Protein AF-A0A5S9ITW8-F1 (afdb_monomer)

Secondary structure (DSSP, 8-state):
-PPPP------------------------GGGG--TT-SEEEEE---HHHHHHHHHSBTTBTTEEEEE---TTEEE--SS--EETTEE-EEEESSSSBEEEETTTB--EE-EEHHHHHHHT-EEEEEEBS---GGGHHHHHHHHHHTTSEES-SSSEEEEEEEEEEE-SSEEEEEEEEEEE-TTSTT-EEEEEEEEEEETTT-EEEEEE-

Organism: Uabimicrobium amorphum (NCBI:txid2596890)

Radius of gyration: 25.08 Å; Cα contacts (8 Å, |Δi|>4): 403; chains: 1; bounding box: 47×50×102 Å

Solvent-accessible surface area (backbone atoms only — not comparable to full-atom values): 11974 Å² total; per-residue (Å²): 137,86,84,83,86,83,85,85,82,84,83,83,81,79,80,80,76,77,78,79,83,71,81,72,79,80,82,59,66,74,73,33,72,64,69,84,70,41,80,42,79,45,81,45,58,69,46,72,62,60,51,50,46,48,72,69,19,50,52,53,60,88,43,37,30,44,42,40,84,83,57,91,62,48,43,76,52,82,69,84,66,39,36,59,94,86,38,76,41,39,30,34,43,75,88,47,52,37,38,33,32,34,42,86,45,28,49,51,32,38,48,41,55,44,69,60,32,28,76,68,61,36,74,47,74,33,33,34,39,67,69,69,51,74,88,49,45,67,48,50,53,50,29,36,46,72,69,45,36,46,22,77,56,89,88,34,40,29,39,39,25,36,58,47,78,47,80,58,94,56,32,41,35,41,33,34,32,28,44,34,44,41,81,92,45,95,79,47,70,48,54,44,36,36,35,44,34,37,30,53,86,73,18,40,30,36,41,37,21,94

Mean predicted aligned error: 10.56 Å

Structure (mmCIF, N/CA/C/O backbone):
data_AF-A0A5S9ITW8-F1
#
_entry.id   AF-A0A5S9ITW8-F1
#
loop_
_atom_site.group_PDB
_atom_site.id
_atom_site.type_symbol
_atom_site.label_atom_id
_atom_site.label_alt_id
_atom_site.label_comp_id
_atom_site.label_asym_id
_atom_site.label_entity_id
_atom_site.label_seq_id
_atom_site.pdbx_PDB_ins_code
_atom_site.Cartn_x
_atom_site.Cartn_y
_atom_site.Cartn_z
_atom_site.occupancy
_atom_site.B_iso_or_equiv
_atom_site.auth_seq_id
_atom_site.auth_comp_id
_atom_site.auth_asym_id
_atom_site.auth_atom_id
_atom_site.pdbx_PDB_model_num
ATOM 1 N N . MET A 1 1 ? -7.749 33.130 -86.988 1.00 44.00 1 MET A N 1
ATOM 2 C CA . MET A 1 1 ? -6.773 32.094 -86.579 1.00 44.00 1 MET A CA 1
ATOM 3 C C . MET A 1 1 ? -6.933 31.862 -85.082 1.00 44.00 1 MET A C 1
ATOM 5 O O . MET A 1 1 ? -6.799 32.814 -84.331 1.00 44.00 1 MET A O 1
ATOM 9 N N . LYS A 1 2 ? -7.340 30.659 -84.652 1.00 36.38 2 LYS A N 1
ATOM 10 C CA . LYS A 1 2 ? -7.557 30.320 -83.233 1.00 36.38 2 LYS A CA 1
ATOM 11 C C . LYS A 1 2 ? -6.324 29.580 -82.708 1.00 36.38 2 LYS A C 1
ATOM 13 O O . LYS A 1 2 ? -6.028 28.497 -83.202 1.00 36.38 2 LYS A O 1
ATOM 18 N N . ALA A 1 3 ? -5.623 30.153 -81.733 1.00 41.38 3 ALA A N 1
ATOM 19 C CA . ALA A 1 3 ? -4.547 29.475 -81.016 1.00 41.38 3 ALA A CA 1
ATOM 20 C C . ALA A 1 3 ? -5.148 28.604 -79.900 1.00 41.38 3 ALA A C 1
ATOM 22 O O . ALA A 1 3 ? -5.909 29.095 -79.067 1.00 41.38 3 ALA A O 1
ATOM 23 N N . LYS A 1 4 ? -4.839 27.303 -79.907 1.00 41.94 4 LYS A N 1
ATOM 24 C CA . LYS A 1 4 ? -5.150 26.373 -78.813 1.00 41.94 4 LYS A CA 1
ATOM 25 C C . LYS A 1 4 ? -4.011 26.430 -77.797 1.00 41.94 4 LYS A C 1
ATOM 27 O O . LYS A 1 4 ? -2.886 26.071 -78.127 1.00 41.94 4 LYS A O 1
ATOM 32 N N . VAL A 1 5 ? -4.315 26.849 -76.574 1.00 47.38 5 VAL A N 1
ATOM 33 C CA . VAL A 1 5 ? -3.431 26.683 -75.415 1.00 47.38 5 VAL A CA 1
ATOM 34 C C . VAL A 1 5 ? -3.688 25.288 -74.846 1.00 47.38 5 VAL A C 1
ATOM 36 O O . VAL A 1 5 ? -4.824 24.958 -74.514 1.00 47.38 5 VAL A O 1
ATOM 39 N N . ILE A 1 6 ? -2.650 24.454 -74.787 1.00 46.56 6 ILE A N 1
ATOM 40 C CA . ILE A 1 6 ? -2.688 23.132 -74.153 1.00 46.56 6 ILE A CA 1
ATOM 41 C C . ILE A 1 6 ? -1.967 23.267 -72.813 1.00 46.56 6 ILE A C 1
ATOM 43 O O . ILE A 1 6 ? -0.757 23.473 -72.775 1.00 46.56 6 ILE A O 1
ATOM 47 N N . THR A 1 7 ? -2.715 23.174 -71.716 1.00 50.78 7 THR A N 1
ATOM 48 C CA . THR A 1 7 ? -2.164 23.124 -70.359 1.00 50.78 7 THR A CA 1
ATOM 49 C C . THR A 1 7 ? -1.852 21.672 -70.010 1.00 50.78 7 THR A C 1
ATOM 51 O O . THR A 1 7 ? -2.749 20.834 -69.952 1.00 50.78 7 THR A O 1
ATOM 54 N N . LEU A 1 8 ? -0.572 21.373 -69.794 1.00 41.53 8 LEU A N 1
ATOM 55 C CA . LEU A 1 8 ? -0.092 20.071 -69.342 1.00 41.53 8 LEU A CA 1
ATOM 56 C C . LEU A 1 8 ? -0.221 20.000 -67.810 1.00 41.53 8 LEU A C 1
ATOM 58 O O . LEU A 1 8 ? 0.449 20.747 -67.101 1.00 41.53 8 LEU A O 1
ATOM 62 N N . VAL A 1 9 ? -1.086 19.124 -67.295 1.00 44.00 9 VAL A N 1
ATOM 63 C CA . VAL A 1 9 ? -1.212 18.855 -65.853 1.00 44.00 9 VAL A CA 1
ATOM 64 C C . VAL A 1 9 ? -0.391 17.610 -65.528 1.00 44.00 9 VAL A C 1
ATOM 66 O O . VAL A 1 9 ? -0.721 16.513 -65.971 1.00 44.00 9 VAL A O 1
ATOM 69 N N . ILE A 1 10 ? 0.691 17.781 -64.768 1.00 46.41 10 ILE A N 1
ATOM 70 C CA . ILE A 1 10 ? 1.520 16.678 -64.271 1.00 46.41 10 ILE A CA 1
ATOM 71 C C . ILE A 1 10 ? 0.945 16.230 -62.925 1.00 46.41 10 ILE A C 1
ATOM 73 O O . ILE A 1 10 ? 1.005 16.961 -61.938 1.00 46.41 10 ILE A O 1
ATOM 77 N N . VAL A 1 11 ? 0.381 15.022 -62.888 1.00 43.56 11 VAL A N 1
ATOM 78 C CA . VAL A 1 11 ? -0.066 14.359 -61.657 1.00 43.56 11 VAL A CA 1
ATOM 79 C C . VAL A 1 11 ? 1.114 13.573 -61.086 1.00 43.56 11 VAL A C 1
ATOM 81 O O . VAL A 1 11 ? 1.516 12.552 -61.638 1.00 43.56 11 VAL A O 1
ATOM 84 N N . LEU A 1 12 ? 1.690 14.067 -59.989 1.00 40.50 12 LEU A N 1
ATOM 85 C CA . LEU A 1 12 ? 2.702 13.358 -59.204 1.00 40.50 12 LEU A CA 1
ATOM 86 C C . LEU A 1 12 ? 2.008 12.448 -58.187 1.00 40.50 12 LEU A C 1
ATOM 88 O O . LEU A 1 12 ? 1.549 12.891 -57.135 1.00 40.50 12 LEU A O 1
ATOM 92 N N . THR A 1 13 ? 1.933 11.160 -58.507 1.00 47.91 13 THR A N 1
ATOM 93 C CA . THR A 1 13 ? 1.443 10.119 -57.600 1.00 47.91 13 THR A CA 1
ATOM 94 C C . THR A 1 13 ? 2.542 9.779 -56.591 1.00 47.91 13 THR A C 1
ATOM 96 O O . THR A 1 13 ? 3.474 9.037 -56.897 1.00 47.91 13 THR A O 1
ATOM 99 N N . ILE A 1 14 ? 2.462 10.336 -55.381 1.00 50.34 14 ILE A N 1
ATOM 100 C CA . ILE A 1 14 ? 3.359 9.969 -54.277 1.00 50.34 14 ILE A CA 1
ATOM 101 C C . ILE A 1 14 ? 2.900 8.612 -53.738 1.00 50.34 14 ILE A C 1
ATOM 103 O O . ILE A 1 14 ? 1.870 8.496 -53.074 1.00 50.34 14 ILE A O 1
ATOM 107 N N . CYS A 1 15 ? 3.666 7.572 -54.057 1.00 40.97 15 CYS A N 1
ATOM 108 C CA . CYS A 1 15 ? 3.487 6.233 -53.518 1.00 40.97 15 CYS A CA 1
ATOM 109 C C . CYS A 1 15 ? 3.849 6.256 -52.022 1.00 40.97 15 CYS A C 1
ATOM 111 O O . CYS A 1 15 ? 5.020 6.315 -51.649 1.00 40.97 15 CYS A O 1
ATOM 113 N N . GLY A 1 16 ? 2.834 6.285 -51.156 1.00 41.72 16 GLY A N 1
ATOM 114 C CA . GLY A 1 16 ? 3.000 6.245 -49.706 1.00 41.72 16 GLY A CA 1
ATOM 115 C C . GLY A 1 16 ? 3.423 4.856 -49.236 1.00 41.72 16 GLY A C 1
ATOM 116 O O . GLY A 1 16 ? 2.578 4.025 -48.906 1.00 41.72 16 GLY A O 1
ATOM 117 N N . CYS A 1 17 ? 4.729 4.601 -49.169 1.00 39.94 17 CYS A N 1
ATOM 118 C CA . CYS A 1 17 ? 5.261 3.476 -48.408 1.00 39.94 17 CYS A CA 1
ATOM 119 C C . CYS A 1 17 ? 4.908 3.673 -46.927 1.00 39.94 17 CYS A C 1
ATOM 121 O O . CYS A 1 17 ? 5.434 4.565 -46.261 1.00 39.94 17 CYS A O 1
ATOM 123 N N . ARG A 1 18 ? 4.005 2.833 -46.404 1.00 45.47 18 ARG A N 1
ATOM 124 C CA . ARG A 1 18 ? 3.792 2.670 -44.962 1.00 45.47 18 ARG A CA 1
ATOM 125 C C . ARG A 1 18 ? 5.130 2.305 -44.324 1.00 45.47 18 ARG A 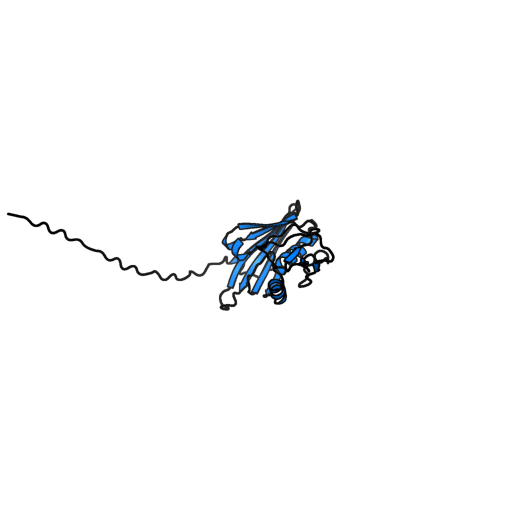C 1
ATOM 127 O O . ARG A 1 18 ? 5.623 1.198 -44.523 1.00 45.47 18 ARG A O 1
ATOM 134 N N . ALA A 1 19 ? 5.694 3.222 -43.546 1.00 43.88 19 ALA A N 1
ATOM 135 C CA . ALA A 1 19 ? 6.777 2.904 -42.634 1.00 43.88 19 ALA A CA 1
ATOM 136 C C . ALA A 1 19 ? 6.281 1.815 -41.670 1.00 43.88 19 ALA A C 1
ATOM 138 O O . ALA A 1 19 ? 5.354 2.037 -40.887 1.00 43.88 19 ALA A O 1
ATOM 139 N N . MET A 1 20 ? 6.861 0.617 -41.768 1.00 41.09 20 MET A N 1
ATOM 140 C CA . MET A 1 20 ? 6.733 -0.403 -40.736 1.00 41.09 20 MET A CA 1
ATOM 141 C C . MET A 1 20 ? 7.288 0.190 -39.441 1.00 41.09 20 MET A C 1
ATOM 143 O O . MET A 1 20 ? 8.481 0.464 -39.329 1.00 41.09 20 MET A O 1
ATOM 147 N N . TYR A 1 21 ? 6.398 0.421 -38.479 1.00 37.78 21 TYR A N 1
ATOM 148 C CA . TYR A 1 21 ? 6.747 0.722 -37.098 1.00 37.78 21 TYR A CA 1
ATOM 149 C C . TYR A 1 21 ? 7.522 -0.481 -36.540 1.00 37.78 21 TYR A C 1
ATOM 151 O O . TYR A 1 21 ? 6.927 -1.464 -36.106 1.00 37.78 21 TYR A O 1
ATOM 159 N N . SER A 1 22 ? 8.852 -0.427 -36.574 1.00 37.91 22 SER A N 1
ATOM 160 C CA . SER A 1 22 ? 9.668 -1.251 -35.685 1.00 37.91 22 SER A CA 1
ATOM 161 C C . SER A 1 22 ? 9.533 -0.651 -34.286 1.00 37.91 22 SER A C 1
ATOM 163 O O . SER A 1 22 ? 9.923 0.504 -34.106 1.00 37.91 22 SER A O 1
ATOM 165 N N . PRO A 1 23 ? 8.963 -1.360 -33.295 1.00 40.72 23 PRO A N 1
ATOM 166 C CA . PRO A 1 23 ? 8.948 -0.862 -31.932 1.00 40.72 23 PRO A CA 1
ATOM 167 C C . PRO A 1 23 ? 10.397 -0.762 -31.457 1.00 40.72 23 PRO A C 1
ATOM 169 O O . PRO A 1 23 ? 11.089 -1.767 -31.294 1.00 40.72 23 PRO A O 1
ATOM 172 N N . THR A 1 24 ? 10.877 0.466 -31.283 1.00 42.84 24 THR A N 1
ATOM 173 C CA . THR A 1 24 ? 12.177 0.737 -30.678 1.00 42.84 24 THR A CA 1
ATOM 174 C C . THR A 1 24 ? 12.194 0.086 -29.292 1.00 42.84 24 THR A C 1
ATOM 176 O O . THR A 1 24 ? 11.252 0.313 -28.525 1.00 42.84 24 THR A O 1
ATOM 179 N N . PRO A 1 25 ? 13.213 -0.720 -28.940 1.00 46.22 25 PRO A N 1
ATOM 180 C CA . PRO A 1 25 ? 13.327 -1.271 -27.597 1.00 46.22 25 PRO A CA 1
ATOM 181 C C . PRO A 1 25 ? 13.296 -0.118 -26.595 1.00 46.22 25 PRO A C 1
ATOM 183 O O . PRO A 1 25 ? 14.124 0.792 -26.682 1.00 46.22 25 PRO A O 1
ATOM 186 N N . GLN A 1 26 ? 12.325 -0.123 -25.677 1.00 50.00 26 GLN A N 1
ATOM 187 C CA . GLN A 1 26 ? 12.267 0.865 -24.605 1.00 50.00 26 GLN A CA 1
ATOM 188 C C . GLN A 1 26 ? 13.580 0.781 -23.819 1.00 50.00 26 GLN A C 1
ATOM 190 O O . GLN A 1 26 ? 13.885 -0.223 -23.173 1.00 50.00 26 GLN A O 1
ATOM 195 N N . GLN A 1 27 ? 14.405 1.822 -23.930 1.00 41.81 27 GLN A N 1
ATOM 196 C CA . GLN A 1 27 ? 15.616 1.962 -23.134 1.00 41.81 27 GLN A CA 1
ATOM 197 C C . GLN A 1 27 ? 15.189 2.261 -21.695 1.00 41.81 27 GLN A C 1
ATOM 199 O O . GLN A 1 27 ? 14.944 3.406 -21.330 1.00 41.81 27 GLN A O 1
ATOM 204 N N . HIS A 1 28 ? 15.034 1.209 -20.893 1.00 51.28 28 HIS A N 1
ATOM 205 C CA . HIS A 1 28 ? 14.819 1.344 -19.456 1.00 51.28 28 HIS A CA 1
ATOM 206 C C . HIS A 1 28 ? 16.076 1.932 -18.789 1.00 51.28 28 HIS A C 1
ATOM 208 O O . HIS A 1 28 ? 17.189 1.613 -19.231 1.00 51.28 28 HIS A O 1
ATOM 214 N N . PRO A 1 29 ? 15.933 2.744 -17.724 1.00 55.84 29 PRO A N 1
ATOM 215 C CA . PRO A 1 29 ? 17.066 3.235 -16.945 1.00 55.84 29 PRO A CA 1
ATOM 216 C C . PRO A 1 29 ? 17.941 2.057 -16.501 1.00 55.84 29 PRO A C 1
ATOM 218 O O . PRO A 1 29 ? 17.430 1.082 -15.947 1.00 55.84 29 PRO A O 1
ATOM 221 N N . ARG A 1 30 ? 19.254 2.118 -16.761 1.00 54.00 30 ARG A N 1
ATOM 222 C CA . ARG A 1 30 ? 20.194 1.043 -16.383 1.00 54.00 30 ARG A CA 1
ATOM 223 C C . ARG A 1 30 ? 20.159 0.750 -14.878 1.00 54.00 30 ARG A C 1
ATOM 225 O O . ARG A 1 30 ? 20.308 -0.402 -14.494 1.00 54.00 30 ARG A O 1
ATOM 232 N N . GLU A 1 31 ? 19.883 1.768 -14.067 1.00 57.62 31 GLU A N 1
ATOM 233 C CA . GLU A 1 31 ? 19.814 1.700 -12.602 1.00 57.62 31 GLU A CA 1
ATOM 234 C C . GLU A 1 31 ? 18.680 0.805 -12.080 1.00 57.62 31 GLU A C 1
ATOM 236 O O . GLU A 1 31 ? 18.829 0.167 -11.045 1.00 57.62 31 GLU A O 1
ATOM 241 N N . ALA A 1 32 ? 17.572 0.670 -12.817 1.00 58.53 32 ALA A N 1
ATOM 242 C CA . ALA A 1 32 ? 16.454 -0.176 -12.395 1.00 58.53 32 ALA A CA 1
ATOM 243 C C . ALA A 1 32 ? 16.735 -1.683 -12.563 1.00 58.53 32 ALA A C 1
ATOM 245 O O . ALA A 1 32 ? 15.980 -2.508 -12.052 1.00 58.53 32 ALA A O 1
ATOM 246 N N . ARG A 1 33 ? 17.796 -2.053 -13.298 1.00 62.69 33 ARG A N 1
ATOM 247 C CA . ARG A 1 33 ? 18.174 -3.457 -13.538 1.00 62.69 33 ARG A CA 1
ATOM 248 C C . ARG A 1 33 ? 19.100 -4.022 -12.473 1.00 62.69 33 ARG A C 1
ATOM 250 O O . ARG A 1 33 ? 19.269 -5.239 -12.429 1.00 62.69 33 ARG A O 1
ATOM 257 N N . ASP A 1 34 ? 19.703 -3.167 -11.652 1.00 68.12 34 ASP A N 1
ATOM 258 C CA . ASP A 1 34 ? 20.635 -3.611 -10.630 1.00 68.12 34 ASP A CA 1
ATOM 259 C C . ASP A 1 34 ? 19.886 -3.972 -9.340 1.00 68.12 34 ASP A C 1
ATOM 261 O O . ASP A 1 34 ? 19.195 -3.153 -8.732 1.00 68.12 34 ASP A O 1
ATOM 265 N N . PHE A 1 35 ? 19.972 -5.252 -8.983 1.00 80.81 35 PHE A N 1
ATOM 266 C CA . PHE A 1 35 ? 19.385 -5.868 -7.789 1.00 80.81 35 PHE A CA 1
ATOM 267 C C . PHE A 1 35 ? 20.494 -6.381 -6.847 1.00 80.81 35 PHE A C 1
ATOM 269 O O . PHE A 1 35 ? 20.234 -7.221 -5.973 1.00 80.81 35 PHE A O 1
ATOM 276 N N . SER A 1 36 ? 21.745 -5.962 -7.068 1.00 77.12 36 SER A N 1
ATOM 277 C CA . SER A 1 36 ? 22.878 -6.308 -6.206 1.00 77.12 36 SER A CA 1
ATOM 278 C C . SER A 1 36 ? 22.800 -5.588 -4.855 1.00 77.12 36 SER A C 1
ATOM 280 O O . SER A 1 36 ? 23.018 -6.227 -3.830 1.00 77.12 36 SER A O 1
ATOM 282 N N . ASP A 1 37 ? 22.329 -4.339 -4.843 1.00 81.06 37 ASP A N 1
ATOM 283 C CA . ASP A 1 37 ? 22.222 -3.488 -3.647 1.00 81.06 37 ASP A CA 1
ATOM 284 C C . ASP A 1 37 ? 20.864 -3.585 -2.918 1.00 81.06 37 ASP A C 1
ATOM 286 O O . ASP A 1 37 ? 20.448 -2.664 -2.212 1.00 81.06 37 ASP A O 1
ATOM 290 N N . CYS A 1 38 ? 20.116 -4.681 -3.085 1.00 88.81 38 CYS A N 1
ATOM 291 C CA . CYS A 1 38 ? 18.828 -4.818 -2.398 1.00 88.81 38 CYS A CA 1
ATOM 292 C C . CYS A 1 38 ? 19.016 -5.005 -0.891 1.00 88.81 38 CYS A C 1
ATOM 294 O O . CYS A 1 38 ? 19.538 -6.032 -0.457 1.00 88.81 38 CYS A O 1
ATOM 296 N N . ILE A 1 39 ? 18.456 -4.088 -0.101 1.00 90.25 39 ILE A N 1
ATOM 297 C CA . ILE A 1 39 ? 18.278 -4.255 1.348 1.00 90.25 39 ILE A CA 1
ATOM 298 C C . ILE A 1 39 ? 17.376 -5.464 1.606 1.00 90.25 39 ILE A C 1
ATOM 300 O O . ILE A 1 39 ? 17.665 -6.313 2.448 1.00 90.25 39 ILE A O 1
ATOM 304 N N . GLN A 1 40 ? 16.277 -5.555 0.854 1.00 90.06 40 GLN A N 1
ATOM 305 C CA . GLN A 1 40 ? 15.334 -6.662 0.937 1.00 90.06 40 GLN A CA 1
ATOM 306 C C . GLN A 1 40 ? 14.756 -6.986 -0.443 1.00 90.06 40 GLN A C 1
ATOM 308 O O . GLN A 1 40 ? 14.456 -6.088 -1.228 1.00 90.06 40 GLN A O 1
ATOM 313 N N . LYS A 1 41 ? 14.580 -8.281 -0.728 1.00 88.56 41 LYS A N 1
ATOM 314 C CA . LYS A 1 41 ? 13.914 -8.775 -1.938 1.00 88.56 41 LYS A CA 1
ATOM 315 C C . LYS A 1 41 ? 12.557 -9.369 -1.588 1.00 88.56 41 LYS A C 1
ATOM 317 O O . LYS A 1 41 ? 12.438 -10.110 -0.610 1.00 88.56 41 LYS A O 1
ATOM 322 N N . TRP A 1 42 ? 11.556 -9.057 -2.400 1.00 86.06 42 TRP A N 1
ATOM 323 C CA . TRP A 1 42 ? 10.220 -9.627 -2.317 1.00 86.06 42 TRP A CA 1
ATOM 324 C C . TRP A 1 42 ? 9.802 -10.174 -3.673 1.00 86.06 42 TRP A C 1
ATOM 326 O O . TRP A 1 42 ? 9.713 -9.438 -4.657 1.00 86.06 42 TRP A O 1
ATOM 336 N N . ASP A 1 43 ? 9.496 -11.465 -3.695 1.00 81.50 43 ASP A N 1
ATOM 337 C CA . ASP A 1 43 ? 9.006 -12.143 -4.884 1.00 81.50 43 ASP A CA 1
ATOM 338 C C . ASP A 1 43 ? 7.486 -12.208 -4.839 1.00 81.50 43 ASP A C 1
ATOM 340 O O . ASP A 1 43 ? 6.890 -13.036 -4.145 1.00 81.50 43 ASP A O 1
ATOM 344 N N . PHE A 1 44 ? 6.848 -11.353 -5.626 1.00 75.56 44 PHE A N 1
ATOM 345 C CA . PHE A 1 44 ? 5.412 -11.402 -5.820 1.00 75.56 44 PHE A CA 1
ATOM 346 C C . PHE A 1 44 ? 5.109 -12.246 -7.046 1.00 75.56 44 PHE A C 1
ATOM 348 O O . PHE A 1 44 ? 5.353 -11.862 -8.191 1.00 75.56 44 PHE A O 1
ATOM 355 N N . LYS A 1 45 ? 4.579 -13.439 -6.807 1.00 69.12 45 LYS A N 1
ATOM 356 C CA . LYS A 1 45 ? 3.977 -14.262 -7.855 1.00 69.12 45 LYS A CA 1
ATOM 357 C C . LYS A 1 45 ? 2.473 -14.079 -7.775 1.00 69.12 45 LYS A C 1
ATOM 359 O O . LYS A 1 45 ? 1.960 -13.932 -6.666 1.00 69.12 45 LYS A O 1
ATOM 364 N N . SER A 1 46 ? 1.793 -14.143 -8.928 1.00 62.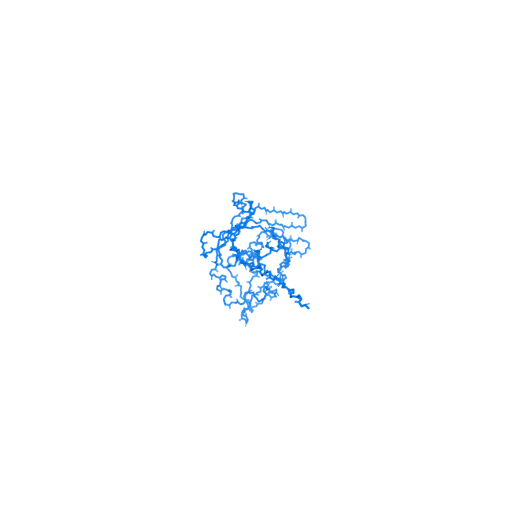72 46 SER A N 1
ATOM 365 C CA . SER A 1 46 ? 0.330 -14.229 -8.970 1.00 62.72 46 SER A CA 1
ATOM 366 C C . SER A 1 46 ? -0.127 -15.207 -7.887 1.00 62.72 46 SER A C 1
ATOM 368 O O . SER A 1 46 ? 0.273 -16.377 -7.815 1.00 62.72 46 SER A O 1
ATOM 370 N N . ASN A 1 47 ? -0.854 -14.647 -6.933 1.00 65.44 47 ASN A N 1
ATOM 371 C CA . ASN A 1 47 ? -1.244 -15.358 -5.748 1.00 65.44 47 ASN A CA 1
ATOM 372 C C . ASN A 1 47 ? -2.638 -15.911 -5.999 1.00 65.44 47 ASN A C 1
ATOM 374 O O . ASN A 1 47 ? -3.624 -15.177 -5.933 1.00 65.44 47 ASN A O 1
ATOM 378 N N . LYS A 1 48 ? -2.725 -17.225 -6.227 1.00 71.56 48 LYS A N 1
ATOM 379 C CA . LYS A 1 48 ? -3.998 -17.934 -6.437 1.00 71.56 48 LYS A CA 1
ATOM 380 C C . LYS A 1 48 ? -5.033 -17.663 -5.342 1.00 71.56 48 LYS A C 1
ATOM 382 O O . LYS A 1 48 ? -6.225 -17.863 -5.553 1.00 71.56 48 LYS A O 1
ATOM 387 N N . TYR A 1 49 ? -4.619 -17.280 -4.134 1.00 73.69 49 TYR A N 1
ATOM 388 C CA . TYR A 1 49 ? -5.558 -16.836 -3.110 1.00 73.69 49 TYR A CA 1
ATOM 389 C C . TYR A 1 49 ? -6.103 -15.437 -3.400 1.00 73.69 49 TYR A C 1
ATOM 391 O O . TYR A 1 49 ? -7.318 -15.290 -3.418 1.00 73.69 49 TYR A O 1
ATOM 399 N N . LEU A 1 50 ? -5.256 -14.439 -3.672 1.00 73.00 50 LEU A N 1
ATOM 400 C CA . LEU A 1 50 ? -5.720 -13.095 -4.044 1.00 73.00 50 LEU A CA 1
ATOM 401 C C . LEU A 1 50 ? -6.577 -13.118 -5.307 1.00 73.00 50 LEU A C 1
ATOM 403 O O . LEU A 1 50 ? -7.585 -12.425 -5.355 1.00 73.00 50 LEU A O 1
ATOM 407 N N . GLU A 1 51 ? -6.245 -13.965 -6.280 1.00 75.31 51 GLU A N 1
ATOM 408 C CA . GLU A 1 51 ? -7.100 -14.225 -7.443 1.00 75.31 51 GLU A CA 1
ATOM 409 C C . GLU A 1 51 ? -8.473 -14.746 -7.007 1.00 75.31 51 GLU A C 1
ATOM 411 O O . GLU A 1 51 ? -9.484 -14.125 -7.311 1.00 75.31 51 GLU A O 1
ATOM 416 N N . ARG A 1 52 ? -8.528 -15.791 -6.168 1.00 76.81 52 ARG A N 1
ATOM 417 C CA . ARG A 1 52 ? -9.798 -16.304 -5.621 1.00 76.81 52 ARG A CA 1
ATOM 418 C C . ARG A 1 52 ? -10.570 -15.266 -4.812 1.00 76.81 52 ARG A C 1
ATOM 420 O O . ARG A 1 52 ? -11.796 -15.254 -4.861 1.00 76.81 52 ARG A O 1
ATOM 427 N N . VAL A 1 53 ? -9.891 -14.416 -4.045 1.00 78.00 53 VAL A N 1
ATOM 428 C CA . VAL A 1 53 ? -10.532 -13.330 -3.297 1.00 78.00 53 VAL A CA 1
ATOM 429 C C . VAL A 1 53 ? -11.063 -12.272 -4.266 1.00 78.00 53 VAL A C 1
ATOM 431 O O . VAL A 1 53 ? -12.172 -11.806 -4.050 1.00 78.00 53 VAL A O 1
ATOM 434 N N . ARG A 1 54 ? -10.352 -11.935 -5.347 1.00 75.81 54 ARG A N 1
ATOM 435 C CA . ARG A 1 54 ? -10.827 -11.027 -6.412 1.00 75.81 54 ARG A CA 1
ATOM 436 C C . ARG A 1 54 ? -11.979 -11.588 -7.232 1.00 75.81 54 ARG A C 1
ATOM 438 O O . ARG A 1 54 ? -12.821 -10.821 -7.688 1.00 75.81 54 ARG A O 1
ATOM 445 N N . ASP A 1 55 ? -12.015 -12.898 -7.410 1.00 78.44 55 ASP A N 1
ATOM 446 C CA . ASP A 1 55 ? -13.094 -13.566 -8.131 1.00 78.44 55 ASP A CA 1
ATOM 447 C C . ASP A 1 55 ? -14.339 -13.686 -7.246 1.00 78.44 55 ASP A C 1
ATOM 449 O O . ASP A 1 55 ? -15.461 -13.445 -7.690 1.00 78.44 55 ASP A O 1
ATOM 453 N N . LYS A 1 56 ? -14.146 -14.027 -5.965 1.00 80.75 56 LYS A N 1
ATOM 454 C CA . LYS A 1 56 ? -15.232 -14.196 -4.991 1.00 80.75 56 LYS A CA 1
ATOM 455 C C . LYS A 1 56 ? -15.794 -12.863 -4.511 1.00 80.75 56 LYS A C 1
ATOM 457 O O . LYS A 1 56 ? -17.003 -12.724 -4.332 1.00 80.75 56 LYS A O 1
ATOM 462 N N . TYR A 1 57 ? -14.918 -11.902 -4.262 1.00 78.88 57 TYR A N 1
ATOM 463 C CA . TYR A 1 57 ? -15.252 -10.573 -3.788 1.00 78.88 57 TYR A CA 1
ATOM 464 C C . TYR A 1 57 ? -14.877 -9.571 -4.870 1.00 78.88 57 TYR A C 1
ATOM 466 O O . TYR A 1 57 ? -13.797 -9.622 -5.437 1.00 78.88 57 TYR A O 1
ATOM 474 N N . LYS A 1 58 ? -15.739 -8.590 -5.108 1.00 72.44 58 LYS A N 1
ATOM 475 C CA . LYS A 1 58 ? -15.454 -7.320 -5.772 1.00 72.44 58 LYS A CA 1
ATOM 476 C C . LYS A 1 58 ? -14.404 -6.547 -4.953 1.00 72.44 58 LYS A C 1
ATOM 478 O O . LYS A 1 58 ? -14.706 -5.514 -4.358 1.00 72.44 58 LYS A O 1
ATOM 483 N N . TYR A 1 59 ? -13.179 -7.083 -4.947 1.00 65.31 59 TYR A N 1
ATOM 484 C CA . TYR A 1 59 ? -11.975 -6.659 -4.217 1.00 65.31 59 TYR A CA 1
ATOM 485 C C . TYR A 1 59 ? -11.735 -5.166 -4.385 1.00 65.31 59 TYR A C 1
ATOM 487 O O . TYR A 1 59 ? -11.271 -4.482 -3.484 1.00 65.31 59 TYR A O 1
ATOM 495 N N . VAL A 1 60 ? -12.098 -4.668 -5.567 1.00 59.12 60 VAL A N 1
ATOM 496 C CA . VAL A 1 60 ? -11.830 -3.317 -6.015 1.00 59.12 60 VAL A CA 1
ATOM 497 C C . VAL A 1 60 ? -13.032 -2.827 -6.809 1.00 59.12 60 VAL A C 1
ATOM 499 O O . VAL A 1 60 ? -13.069 -2.906 -8.039 1.00 59.12 60 VAL A O 1
ATOM 502 N N . GLN A 1 61 ? -14.056 -2.322 -6.127 1.00 58.12 61 GLN A N 1
ATOM 503 C CA . GLN A 1 61 ? -15.105 -1.600 -6.837 1.00 58.12 61 GLN A CA 1
ATOM 504 C C . GLN A 1 61 ? -14.545 -0.221 -7.222 1.00 58.12 61 GLN A C 1
ATOM 506 O O . GLN A 1 61 ? -14.366 0.640 -6.369 1.00 58.12 61 GLN A O 1
ATOM 511 N N . LYS A 1 62 ? -14.257 -0.007 -8.514 1.00 68.31 62 LYS A N 1
ATOM 512 C CA . LYS A 1 62 ? -13.746 1.270 -9.064 1.00 68.31 62 LYS A CA 1
ATOM 513 C C . LYS A 1 62 ? -12.392 1.750 -8.496 1.00 68.31 62 LYS A C 1
ATOM 515 O O . LYS A 1 62 ? -12.195 2.951 -8.366 1.00 68.31 62 LYS A O 1
ATOM 520 N N . ASN A 1 63 ? -11.452 0.858 -8.191 1.00 84.56 63 ASN A N 1
ATOM 521 C CA . ASN A 1 63 ? -10.138 1.215 -7.614 1.00 84.56 63 ASN A CA 1
ATOM 522 C C . ASN A 1 63 ? -10.209 1.805 -6.199 1.00 84.56 63 ASN A C 1
ATOM 524 O O . ASN A 1 63 ? -9.352 2.594 -5.822 1.00 84.56 63 ASN A O 1
ATOM 528 N N . VAL A 1 64 ? -11.216 1.408 -5.411 1.00 91.19 64 VAL A N 1
ATOM 529 C CA . VAL A 1 64 ? -11.426 1.899 -4.042 1.00 91.19 64 VAL A CA 1
ATOM 530 C C . VAL A 1 64 ? -11.677 0.743 -3.074 1.00 91.19 64 VAL A C 1
ATOM 532 O O . VAL A 1 64 ? -12.508 -0.123 -3.353 1.00 91.19 64 VAL A O 1
ATOM 535 N N . ILE A 1 65 ? -11.018 0.783 -1.915 1.00 93.19 65 ILE A N 1
ATOM 536 C CA . ILE A 1 65 ? -11.293 -0.052 -0.739 1.00 93.19 65 ILE A CA 1
ATOM 537 C C . ILE A 1 65 ? -11.776 0.871 0.376 1.00 93.19 65 ILE A C 1
ATOM 539 O O . ILE A 1 65 ? -11.063 1.772 0.814 1.00 93.19 65 ILE A O 1
ATOM 543 N N . ARG A 1 66 ? -13.022 0.691 0.811 1.00 94.81 66 ARG A N 1
ATOM 544 C CA . ARG A 1 66 ? -13.642 1.589 1.794 1.00 94.81 66 ARG A CA 1
ATOM 545 C C . ARG A 1 66 ? -13.154 1.273 3.202 1.00 94.81 66 ARG A C 1
ATOM 547 O O . ARG A 1 66 ? -12.985 0.107 3.547 1.00 94.81 66 ARG A O 1
ATOM 554 N N . ALA A 1 67 ? -13.009 2.308 4.019 1.00 96.38 67 ALA A N 1
ATOM 555 C CA . ALA A 1 67 ? -12.871 2.134 5.457 1.00 96.38 67 ALA A CA 1
ATOM 556 C C . ALA A 1 67 ? -14.246 1.966 6.111 1.00 96.38 67 ALA A C 1
ATOM 558 O O . ALA A 1 67 ? -15.197 2.661 5.745 1.00 96.38 67 ALA A O 1
ATOM 559 N N . THR A 1 68 ? -14.352 1.054 7.074 1.00 96.12 68 THR A N 1
ATOM 560 C CA . THR A 1 68 ? -15.563 0.868 7.884 1.00 96.12 68 THR A CA 1
ATOM 561 C C . THR A 1 68 ? -15.208 0.434 9.296 1.00 96.12 68 THR A C 1
ATOM 563 O O . THR A 1 68 ? -14.148 -0.144 9.529 1.00 96.12 68 THR A O 1
ATOM 566 N N . THR A 1 69 ? -16.108 0.686 10.241 1.00 96.62 69 THR A N 1
ATOM 567 C CA . THR A 1 69 ? -16.029 0.067 11.564 1.00 96.62 69 THR A CA 1
ATOM 568 C C . THR A 1 69 ? -16.338 -1.417 11.422 1.00 96.62 69 THR A C 1
ATOM 570 O O . THR A 1 69 ? -17.364 -1.788 10.842 1.00 96.62 69 THR A O 1
ATOM 573 N N . ILE A 1 70 ? -15.430 -2.259 11.908 1.00 94.94 70 ILE A N 1
ATOM 574 C CA . ILE A 1 70 ? -15.540 -3.710 11.787 1.00 94.94 70 ILE A CA 1
ATOM 575 C C . ILE A 1 70 ? -16.449 -4.249 12.894 1.00 94.94 70 ILE A C 1
ATOM 577 O O . ILE A 1 70 ? -16.199 -4.059 14.081 1.00 94.94 70 ILE A O 1
ATOM 581 N N . THR A 1 71 ? -17.519 -4.925 12.482 1.00 94.44 71 THR A N 1
ATOM 582 C CA . THR A 1 71 ? -18.476 -5.629 13.348 1.00 94.44 71 THR A CA 1
ATOM 583 C C . THR A 1 71 ? -18.466 -7.130 13.040 1.00 94.44 71 THR A C 1
ATOM 585 O O . THR A 1 71 ? -17.714 -7.611 12.188 1.00 94.44 71 THR A O 1
ATOM 588 N N . ASN A 1 72 ? -19.365 -7.886 13.674 1.00 93.56 72 ASN A N 1
ATOM 589 C CA . ASN A 1 72 ? -19.546 -9.318 13.423 1.00 93.56 72 ASN A CA 1
ATOM 590 C C . ASN A 1 72 ? -20.022 -9.653 11.993 1.00 93.56 72 ASN A C 1
ATOM 592 O O . ASN A 1 72 ? -20.032 -10.828 11.619 1.00 93.56 72 ASN A O 1
ATOM 596 N N . ASP A 1 73 ? -20.375 -8.657 11.179 1.00 94.75 73 ASP A N 1
ATOM 597 C CA . ASP A 1 73 ? -20.849 -8.823 9.796 1.00 94.75 73 ASP A CA 1
ATOM 598 C C . ASP A 1 73 ? -19.711 -8.928 8.768 1.00 94.75 73 ASP A C 1
ATOM 600 O O . ASP A 1 73 ? -19.943 -9.045 7.560 1.00 94.75 73 ASP A O 1
ATOM 604 N N . TYR A 1 74 ? -18.468 -8.910 9.246 1.00 94.44 74 TYR A N 1
ATOM 605 C CA . TYR A 1 74 ? -17.263 -8.963 8.433 1.00 94.44 74 TYR A CA 1
ATOM 606 C C . TYR A 1 74 ? -16.447 -10.218 8.741 1.00 94.44 74 TYR A C 1
ATOM 608 O O . TYR A 1 74 ? -16.537 -10.816 9.815 1.00 94.44 74 TYR A O 1
ATOM 616 N N . THR A 1 75 ? -15.667 -10.666 7.764 1.00 92.12 75 THR A N 1
ATOM 617 C CA . THR A 1 75 ? -14.755 -11.804 7.896 1.00 92.12 75 THR A CA 1
ATOM 618 C C . THR A 1 75 ? -13.335 -11.340 7.590 1.00 92.12 75 THR A C 1
ATOM 620 O O . THR A 1 75 ? -13.126 -10.780 6.511 1.00 92.12 75 THR A O 1
ATOM 623 N N . PRO A 1 76 ? -12.370 -11.547 8.505 1.00 91.62 76 PRO A N 1
ATOM 624 C CA . PRO A 1 76 ? -10.982 -11.169 8.268 1.00 91.62 76 PRO A CA 1
ATOM 625 C C . PRO A 1 76 ? -10.393 -11.959 7.096 1.00 91.62 76 PRO A C 1
ATOM 627 O O . PRO A 1 76 ? -10.714 -13.134 6.893 1.00 91.62 76 PRO A O 1
ATOM 630 N N . LEU A 1 77 ? -9.525 -11.310 6.326 1.00 88.00 77 LEU A N 1
ATOM 631 C CA . LEU A 1 77 ? -8.795 -11.918 5.217 1.00 88.00 77 LEU A CA 1
ATOM 632 C C . LEU A 1 77 ? -7.361 -12.226 5.658 1.00 88.00 77 LEU A C 1
ATOM 634 O O . LEU A 1 77 ? -6.510 -11.350 5.683 1.00 88.00 77 LEU A O 1
ATOM 638 N N . THR A 1 78 ? -7.090 -13.490 5.980 1.00 72.19 78 THR A N 1
ATOM 639 C CA . THR A 1 78 ? -5.897 -13.917 6.735 1.00 72.19 78 THR A CA 1
ATOM 640 C C . THR A 1 78 ? -4.681 -14.328 5.892 1.00 72.19 78 THR A C 1
ATOM 642 O O . THR A 1 78 ? -3.787 -15.003 6.396 1.00 72.19 78 THR A O 1
ATOM 645 N N . PHE A 1 79 ? -4.612 -13.989 4.604 1.00 63.56 79 PHE A N 1
ATOM 646 C CA . PHE A 1 79 ? -3.516 -14.463 3.750 1.00 63.56 79 PHE A CA 1
ATOM 647 C C . PHE A 1 79 ? -2.329 -13.492 3.733 1.00 63.56 79 PHE A C 1
ATOM 649 O O . PHE A 1 79 ? -2.507 -12.333 3.390 1.00 63.56 79 PHE A O 1
ATOM 656 N N . GLY A 1 80 ? -1.110 -13.984 3.986 1.00 56.62 80 GLY A N 1
ATOM 657 C CA . GLY A 1 80 ? 0.128 -13.229 3.738 1.00 56.62 80 GLY A CA 1
ATOM 658 C C . GLY A 1 80 ? 0.417 -12.106 4.738 1.00 56.62 80 GLY A C 1
ATOM 659 O O . GLY A 1 80 ? 0.942 -11.068 4.333 1.00 56.62 80 GLY A O 1
ATOM 660 N N . ASP A 1 81 ? 0.062 -12.322 6.009 1.00 64.69 81 ASP A N 1
ATOM 661 C CA . ASP A 1 81 ? 0.268 -11.388 7.121 1.00 64.69 81 ASP A CA 1
ATOM 662 C C . ASP A 1 81 ? -0.274 -9.984 6.813 1.00 64.69 81 ASP A C 1
ATOM 664 O O . ASP A 1 81 ? 0.427 -8.978 6.926 1.00 64.69 81 ASP A O 1
ATOM 668 N N . PHE A 1 82 ? -1.552 -9.892 6.412 1.00 73.31 82 PHE A N 1
ATOM 669 C CA . PHE A 1 82 ? -2.283 -8.615 6.323 1.00 73.31 82 PHE A CA 1
ATOM 670 C C . PHE A 1 82 ? -2.634 -8.067 7.706 1.00 73.31 82 PHE A C 1
ATOM 672 O O . PHE A 1 82 ? -3.783 -7.727 8.007 1.00 73.31 82 PHE A O 1
ATOM 679 N N . THR A 1 83 ? -1.625 -8.024 8.560 1.00 82.50 83 THR A N 1
ATOM 680 C CA . THR A 1 83 ? -1.720 -7.589 9.933 1.00 82.50 83 THR A CA 1
ATOM 681 C C . THR A 1 83 ? -0.911 -6.332 10.144 1.00 82.50 83 THR A C 1
ATOM 683 O O . THR A 1 83 ? 0.136 -6.120 9.532 1.00 82.50 83 THR A O 1
ATOM 686 N N . ILE A 1 84 ? -1.396 -5.511 11.058 1.00 82.88 84 ILE A N 1
ATOM 687 C CA . ILE A 1 84 ? -0.675 -4.368 11.594 1.00 82.88 84 ILE A CA 1
ATOM 688 C C . ILE A 1 84 ? -0.726 -4.516 13.101 1.00 82.88 84 ILE A C 1
ATOM 690 O O . ILE A 1 84 ? -1.819 -4.579 13.655 1.00 82.88 84 ILE A O 1
ATOM 694 N N . LEU A 1 85 ? 0.441 -4.595 13.749 1.00 84.94 85 LEU A N 1
ATOM 695 C CA . LEU A 1 85 ? 0.522 -4.925 15.178 1.00 84.94 85 LEU A CA 1
ATOM 696 C C . LEU A 1 85 ? -0.253 -6.211 15.524 1.00 84.94 85 LEU A C 1
ATOM 698 O O . LEU A 1 85 ? -1.033 -6.235 16.471 1.00 84.94 85 LEU A O 1
ATOM 702 N N . ASP A 1 86 ? -0.099 -7.248 14.698 1.00 84.38 86 ASP A N 1
ATOM 703 C CA . ASP A 1 86 ? -0.796 -8.538 14.828 1.00 84.38 86 ASP A CA 1
ATOM 704 C C . ASP A 1 86 ? -2.340 -8.475 14.731 1.00 84.38 86 ASP A C 1
ATOM 706 O O . ASP A 1 86 ? -3.019 -9.496 14.850 1.00 84.38 86 ASP A O 1
ATOM 710 N N . GLU A 1 87 ? -2.922 -7.309 14.427 1.00 88.75 87 GLU A N 1
ATOM 711 C CA . GLU A 1 87 ? -4.355 -7.145 14.169 1.00 88.75 87 GLU A CA 1
ATOM 712 C C . GLU A 1 87 ? -4.663 -7.257 12.671 1.00 88.75 87 GLU A C 1
ATOM 714 O O . GLU A 1 87 ? -4.002 -6.637 11.841 1.00 88.75 87 GLU A O 1
ATOM 719 N N . GLN A 1 88 ? -5.700 -8.019 12.306 1.00 91.19 88 GLN A N 1
ATOM 720 C CA . GLN A 1 88 ? -6.195 -8.092 10.926 1.00 91.19 88 GLN A CA 1
ATOM 721 C C . GLN A 1 88 ? -6.786 -6.744 10.514 1.00 91.19 88 GLN A C 1
ATOM 723 O O . GLN A 1 88 ? -7.638 -6.207 11.218 1.00 91.19 88 GLN A O 1
ATOM 728 N N . VAL A 1 89 ? -6.382 -6.221 9.357 1.00 92.44 89 VAL A N 1
ATOM 729 C CA . VAL A 1 89 ? -6.848 -4.900 8.892 1.00 92.44 89 VAL A CA 1
ATOM 730 C C . VAL A 1 89 ? -7.673 -4.943 7.611 1.00 92.44 89 VAL A C 1
ATOM 732 O O . VAL A 1 89 ? -8.240 -3.921 7.231 1.00 92.44 89 VAL A O 1
ATOM 735 N N . LEU A 1 90 ? -7.775 -6.106 6.958 1.00 92.31 90 LEU A N 1
ATOM 736 C CA . LEU A 1 90 ? -8.511 -6.296 5.710 1.00 92.31 90 LEU A CA 1
ATOM 737 C C . LEU A 1 90 ? -9.647 -7.306 5.894 1.00 92.31 90 LEU A C 1
ATOM 739 O O . LEU A 1 90 ? -9.444 -8.416 6.387 1.00 92.31 90 LEU A O 1
ATOM 743 N N . PHE A 1 91 ? -10.848 -6.931 5.465 1.00 93.00 91 PHE A N 1
ATOM 744 C CA . PHE A 1 91 ? -12.069 -7.674 5.754 1.00 93.00 91 PHE A CA 1
ATOM 745 C C . PHE A 1 91 ? -12.973 -7.778 4.533 1.00 93.00 91 PHE A C 1
ATOM 747 O O . PHE A 1 91 ? -13.126 -6.823 3.778 1.00 93.00 91 PHE A O 1
ATOM 754 N N . ALA A 1 92 ? -13.643 -8.915 4.374 1.00 91.62 92 ALA A N 1
ATOM 755 C CA . ALA A 1 92 ? -14.743 -9.074 3.430 1.00 91.62 92 ALA A CA 1
ATOM 756 C C . ALA A 1 92 ? -16.090 -8.952 4.153 1.00 91.62 92 ALA A C 1
ATOM 758 O O . ALA A 1 92 ? -16.255 -9.479 5.254 1.00 91.62 92 ALA A O 1
ATOM 759 N N . SER A 1 93 ? -17.070 -8.290 3.538 1.00 92.12 93 SER A N 1
ATOM 760 C CA . SER A 1 93 ? -18.438 -8.284 4.070 1.00 92.12 93 SER A CA 1
ATOM 761 C C . SER A 1 93 ? -19.114 -9.643 3.853 1.00 92.12 93 SER A C 1
ATOM 763 O O . SER A 1 93 ? -18.950 -10.284 2.814 1.00 92.12 93 SER A O 1
ATOM 765 N N . LYS A 1 94 ? -19.911 -10.082 4.834 1.00 90.69 94 LYS A N 1
ATOM 766 C CA . LYS A 1 94 ? -20.748 -11.289 4.723 1.00 90.69 94 LYS A CA 1
ATOM 767 C C . LYS A 1 94 ? -22.001 -11.068 3.872 1.00 90.69 94 LYS A C 1
ATOM 769 O O . LYS A 1 94 ? -22.572 -12.030 3.371 1.00 90.69 94 LYS A O 1
ATOM 774 N N . HIS A 1 95 ? -22.430 -9.815 3.708 1.00 88.50 95 HIS A N 1
ATOM 775 C CA . HIS A 1 95 ? -23.685 -9.464 3.031 1.00 88.50 95 HIS A CA 1
ATOM 776 C C . HIS A 1 95 ? -23.486 -9.038 1.584 1.00 88.50 95 HIS A C 1
ATOM 778 O O . HIS A 1 95 ? -24.342 -9.262 0.732 1.00 88.50 95 HIS A O 1
ATOM 784 N N . ASN A 1 96 ? -22.365 -8.384 1.303 1.00 81.94 96 ASN A N 1
ATOM 785 C CA . ASN A 1 96 ? -22.011 -7.964 -0.035 1.00 81.94 96 ASN A CA 1
ATOM 786 C C . ASN A 1 96 ? -20.596 -8.434 -0.332 1.00 81.94 96 ASN A C 1
ATOM 788 O O . ASN A 1 96 ? -19.745 -8.498 0.543 1.00 81.94 96 ASN A O 1
ATOM 792 N N . ALA A 1 97 ? -20.342 -8.788 -1.582 1.00 84.56 97 ALA A N 1
ATOM 793 C CA . ALA A 1 97 ? -19.052 -9.307 -1.990 1.00 84.56 97 ALA A CA 1
ATOM 794 C C . ALA A 1 97 ? -17.985 -8.190 -2.056 1.00 84.56 97 ALA A C 1
ATOM 796 O O . ALA A 1 97 ? -17.271 -8.130 -3.037 1.00 84.56 97 ALA A O 1
ATOM 797 N N . HIS A 1 98 ? -17.899 -7.254 -1.108 1.00 89.44 98 HIS A N 1
ATOM 798 C CA . HIS A 1 98 ? -16.903 -6.173 -1.103 1.00 89.44 98 HIS A CA 1
ATOM 799 C C . HIS A 1 98 ? -15.881 -6.349 0.013 1.00 89.44 98 HIS A C 1
ATOM 801 O O . HIS A 1 98 ? -16.124 -7.042 1.004 1.00 89.44 98 HIS A O 1
ATOM 807 N N . ILE A 1 99 ? -14.750 -5.670 -0.164 1.00 90.69 99 ILE A N 1
ATOM 808 C CA . ILE A 1 99 ? -13.648 -5.641 0.790 1.00 90.69 99 ILE A CA 1
ATOM 809 C C . ILE A 1 99 ? -13.505 -4.254 1.387 1.00 90.69 99 ILE A C 1
ATOM 811 O O . ILE A 1 99 ? -13.754 -3.236 0.734 1.00 90.69 99 ILE A O 1
ATOM 815 N N . PHE A 1 100 ? -13.110 -4.256 2.649 1.00 93.88 100 PHE A N 1
ATOM 816 C CA . P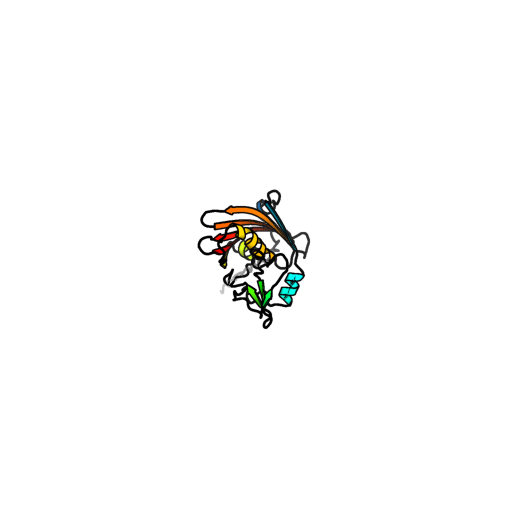HE A 1 100 ? -12.997 -3.098 3.500 1.00 93.88 100 PHE A CA 1
ATOM 817 C C . PHE A 1 100 ? -11.700 -3.160 4.293 1.00 93.88 100 PHE A C 1
ATOM 819 O O . PHE A 1 100 ? -11.177 -4.241 4.570 1.00 93.88 100 PHE A O 1
ATOM 826 N N . VAL A 1 101 ? -11.220 -1.987 4.683 1.00 95.06 101 VAL A N 1
ATOM 827 C CA . VAL A 1 101 ? -10.210 -1.842 5.731 1.00 95.06 101 VAL A CA 1
ATOM 828 C C . VAL A 1 101 ? -10.856 -1.349 7.015 1.00 95.06 101 VAL A C 1
ATOM 830 O O . VAL A 1 101 ? -11.895 -0.682 6.981 1.00 95.06 101 VAL A O 1
ATOM 833 N N . ASP A 1 102 ? -10.244 -1.667 8.148 1.00 95.62 102 ASP A N 1
ATOM 834 C CA . ASP A 1 102 ? -10.716 -1.153 9.429 1.00 95.62 102 ASP A CA 1
ATOM 835 C C . ASP A 1 102 ? -10.462 0.361 9.542 1.00 95.62 102 ASP A C 1
ATOM 837 O O . ASP A 1 102 ? -9.326 0.842 9.465 1.00 95.62 102 ASP A O 1
ATOM 841 N N . SER A 1 103 ? -11.541 1.115 9.761 1.00 96.69 103 SER A N 1
ATOM 842 C CA . SER A 1 103 ? -11.516 2.563 9.995 1.00 96.69 103 SER A CA 1
ATOM 843 C C . SER A 1 103 ? -10.706 2.994 11.222 1.00 96.69 103 SER A C 1
ATOM 845 O O . SER A 1 103 ? -10.306 4.153 11.293 1.00 96.69 103 SER A O 1
ATOM 847 N N . LYS A 1 104 ? -10.427 2.079 12.163 1.00 94.69 104 LYS A N 1
ATOM 848 C CA . LYS A 1 104 ? -9.496 2.306 13.281 1.00 94.69 104 LYS A CA 1
ATOM 849 C C . LYS A 1 104 ? -8.096 2.658 12.777 1.00 94.69 104 LYS A C 1
ATOM 851 O O . LYS A 1 104 ? -7.421 3.499 13.363 1.00 94.69 104 LYS A O 1
ATOM 856 N N . PHE A 1 105 ? -7.669 2.021 11.690 1.00 94.88 105 PHE A N 1
ATOM 857 C CA . PHE A 1 105 ? -6.317 2.151 11.158 1.00 94.88 105 PHE A CA 1
ATOM 858 C C . PHE A 1 105 ? -6.253 3.017 9.907 1.00 94.88 105 PHE A C 1
ATOM 860 O O . PHE A 1 105 ? -5.243 3.682 9.698 1.00 94.88 105 PHE A O 1
ATOM 867 N N . PHE A 1 106 ? -7.299 3.033 9.080 1.00 97.31 106 PHE A N 1
ATOM 868 C CA . PHE A 1 106 ? -7.224 3.607 7.739 1.00 97.31 106 PHE A CA 1
ATOM 869 C C . PHE A 1 106 ? -8.389 4.524 7.384 1.00 97.31 106 PHE A C 1
ATOM 871 O O . PHE A 1 106 ? -9.533 4.310 7.782 1.00 97.31 106 PHE A O 1
ATOM 878 N N . SER A 1 107 ? -8.119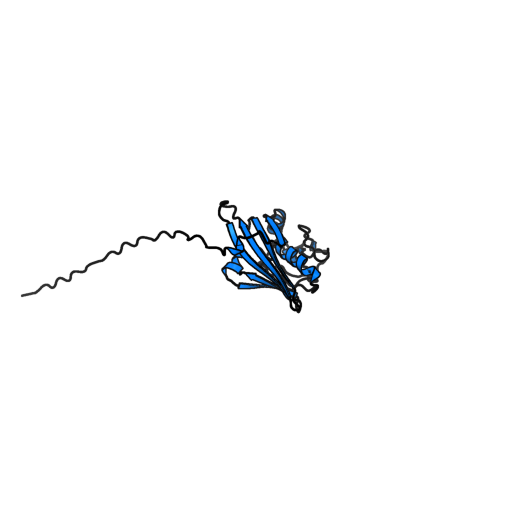 5.503 6.520 1.00 98.00 107 SER A N 1
ATOM 879 C CA . SER A 1 107 ? -9.168 6.072 5.671 1.00 98.00 107 SER A CA 1
ATOM 880 C C . SER A 1 107 ? -9.538 5.102 4.547 1.00 98.00 107 SER A C 1
ATOM 882 O O . SER A 1 107 ? -8.873 4.095 4.325 1.00 98.00 107 SER A O 1
ATOM 884 N N . THR A 1 108 ? -10.553 5.446 3.751 1.00 96.56 108 THR A N 1
ATOM 885 C CA . THR A 1 108 ? -10.730 4.824 2.430 1.00 96.56 108 THR A CA 1
ATOM 886 C C . THR A 1 108 ? -9.414 4.877 1.649 1.00 96.56 108 THR A C 1
ATOM 888 O O . THR A 1 108 ? -8.746 5.917 1.649 1.00 96.56 108 THR A O 1
ATOM 891 N N . LEU A 1 109 ? -9.059 3.760 1.016 1.00 96.81 109 LEU A N 1
ATOM 892 C CA . LEU A 1 109 ? -7.830 3.578 0.254 1.00 96.81 109 LEU A CA 1
ATOM 893 C C . LEU A 1 109 ? -8.135 3.484 -1.240 1.00 96.81 109 LEU A C 1
ATOM 895 O O . LEU A 1 109 ? -9.113 2.858 -1.659 1.00 96.81 109 LEU A O 1
ATOM 899 N N . LEU A 1 110 ? -7.279 4.097 -2.046 1.00 95.38 110 LEU A N 1
ATOM 900 C CA . LEU A 1 110 ? -7.287 3.998 -3.496 1.00 95.38 110 LEU A CA 1
ATOM 901 C C . LEU A 1 110 ? -6.281 2.945 -3.942 1.00 95.38 110 LEU A C 1
ATOM 903 O O . LEU A 1 110 ? -5.138 2.929 -3.494 1.00 95.38 110 LEU A O 1
ATOM 907 N N . VAL A 1 111 ? -6.711 2.080 -4.855 1.00 92.44 111 VAL A N 1
ATOM 908 C CA . VAL A 1 111 ? -5.836 1.077 -5.458 1.00 92.44 111 VAL A CA 1
ATOM 909 C C . VAL A 1 111 ? -5.015 1.737 -6.561 1.00 92.44 111 VAL A C 1
ATOM 911 O O . VAL A 1 111 ? -5.573 2.314 -7.498 1.00 92.44 111 VAL A O 1
ATOM 914 N N . VAL A 1 112 ? -3.693 1.633 -6.457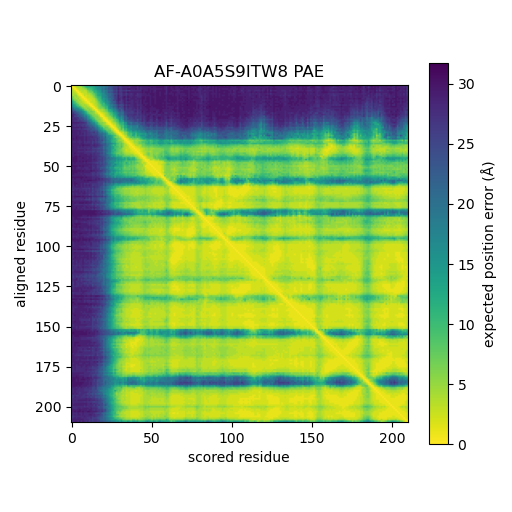 1.00 92.38 112 VAL A N 1
ATOM 915 C CA . VAL A 1 112 ? -2.733 2.273 -7.362 1.00 92.38 112 VAL A CA 1
ATOM 916 C C . VAL A 1 112 ? -2.074 1.235 -8.263 1.00 92.38 112 VAL A C 1
ATOM 918 O O . VAL A 1 112 ? -1.539 0.242 -7.786 1.00 92.38 112 VAL A O 1
ATOM 921 N N . ASP A 1 113 ? -2.077 1.492 -9.573 1.00 91.12 113 ASP A N 1
ATOM 922 C CA . ASP A 1 113 ? -1.322 0.735 -10.581 1.00 91.12 113 ASP A CA 1
ATOM 923 C C . ASP A 1 113 ? 0.026 1.435 -10.812 1.00 91.12 113 ASP A C 1
ATOM 925 O O . ASP A 1 113 ? 0.101 2.455 -11.507 1.00 91.12 113 ASP A O 1
ATOM 929 N N . VAL A 1 114 ? 1.084 0.920 -10.180 1.00 92.12 114 VAL A N 1
ATOM 930 C CA . VAL A 1 114 ? 2.422 1.532 -10.205 1.00 92.12 114 VAL A CA 1
ATOM 931 C C . VAL A 1 114 ? 2.997 1.616 -11.625 1.00 92.12 114 VAL A C 1
ATOM 933 O O . VAL A 1 114 ? 3.414 2.711 -12.005 1.00 92.12 114 VAL A O 1
ATOM 936 N N . PRO A 1 115 ? 2.983 0.551 -12.458 1.00 89.25 115 PRO A N 1
ATOM 937 C CA . PRO A 1 115 ? 3.425 0.644 -13.851 1.00 89.25 115 PRO A CA 1
ATOM 938 C C . PRO A 1 115 ? 2.777 1.786 -14.639 1.00 89.25 115 PRO A C 1
ATOM 940 O O . PRO A 1 115 ? 3.436 2.445 -15.446 1.00 89.25 115 PRO A O 1
ATOM 943 N N . ARG A 1 116 ? 1.479 2.033 -14.424 1.00 88.62 116 ARG A N 1
ATOM 944 C CA . ARG A 1 116 ? 0.785 3.158 -15.060 1.00 88.62 116 ARG A CA 1
ATOM 945 C C . ARG A 1 116 ? 1.282 4.498 -14.520 1.00 88.62 116 ARG A C 1
ATOM 947 O O . ARG A 1 116 ? 1.541 5.410 -15.298 1.00 88.62 116 ARG A O 1
ATOM 954 N N . LEU A 1 117 ? 1.421 4.605 -13.206 1.00 90.25 117 LEU A N 1
ATOM 955 C CA . LEU A 1 117 ? 1.836 5.825 -12.525 1.00 90.25 117 LEU A CA 1
ATOM 956 C C . LEU A 1 117 ? 3.270 6.249 -12.898 1.00 90.25 117 LEU A C 1
ATOM 958 O O . LEU A 1 117 ? 3.498 7.433 -13.138 1.00 90.25 117 LEU A O 1
ATOM 962 N N . VAL A 1 118 ? 4.188 5.290 -13.068 1.00 89.31 118 VAL A N 1
ATOM 963 C CA . VAL A 1 118 ? 5.542 5.518 -13.612 1.00 89.31 118 VAL A CA 1
ATOM 964 C C . VAL A 1 118 ? 5.484 6.052 -15.042 1.00 89.31 118 VAL A C 1
ATOM 966 O O . VAL A 1 118 ? 6.112 7.061 -15.354 1.00 89.31 118 VAL A O 1
ATOM 969 N N . LYS A 1 119 ? 4.694 5.424 -15.926 1.00 88.25 119 LYS A N 1
ATOM 970 C CA . LYS A 1 119 ? 4.541 5.886 -17.321 1.00 88.25 119 LYS A CA 1
ATOM 971 C C . LYS A 1 119 ? 4.008 7.315 -17.400 1.00 88.25 119 LYS A C 1
ATOM 973 O O . LYS A 1 119 ? 4.366 8.053 -18.313 1.00 88.25 119 LYS A O 1
ATOM 978 N N . GLU A 1 120 ? 3.162 7.697 -16.449 1.00 90.56 120 GLU A N 1
ATOM 979 C CA . GLU A 1 120 ? 2.609 9.046 -16.347 1.00 90.56 120 GLU A CA 1
ATOM 980 C C . GLU A 1 120 ? 3.522 10.028 -15.582 1.00 90.56 120 GLU A C 1
ATOM 982 O O . GLU A 1 120 ? 3.241 11.224 -15.619 1.00 90.56 120 GLU A O 1
ATOM 987 N N . LYS A 1 121 ? 4.599 9.558 -14.926 1.00 87.19 121 LYS A N 1
ATOM 988 C CA . LYS A 1 121 ? 5.487 10.331 -14.029 1.00 87.19 121 LYS A CA 1
ATOM 989 C C . LYS A 1 121 ? 4.717 11.132 -12.980 1.00 87.19 121 LYS A C 1
ATOM 991 O O . LYS A 1 121 ? 4.931 12.332 -12.798 1.00 87.19 121 LYS A O 1
ATOM 996 N N . LYS A 1 122 ? 3.748 10.476 -12.344 1.00 90.25 122 LYS A N 1
ATOM 997 C CA . LYS A 1 122 ? 2.833 11.113 -11.394 1.00 90.25 122 LYS A CA 1
ATOM 998 C C . LYS A 1 122 ? 3.071 10.652 -9.972 1.00 90.25 122 LYS A C 1
ATOM 1000 O O . LYS A 1 122 ? 3.602 9.580 -9.709 1.00 90.25 122 LYS A O 1
ATOM 1005 N N . GLU A 1 123 ? 2.581 11.477 -9.064 1.00 94.12 123 GLU A N 1
ATOM 1006 C CA . GLU A 1 123 ? 2.356 11.122 -7.677 1.00 94.12 123 GLU A CA 1
ATOM 1007 C C . GLU A 1 123 ? 0.864 10.837 -7.457 1.00 94.12 123 GLU A C 1
ATOM 1009 O O . GLU A 1 123 ? 0.002 11.436 -8.110 1.00 94.12 123 GLU A O 1
ATOM 1014 N N . HIS A 1 124 ? 0.545 9.916 -6.549 1.00 95.94 124 HIS A N 1
ATOM 1015 C CA . HIS A 1 124 ? -0.831 9.615 -6.178 1.00 95.94 124 HIS A CA 1
ATOM 1016 C C . HIS A 1 124 ? -0.985 9.386 -4.679 1.00 95.94 124 HIS A C 1
ATOM 1018 O O . HIS A 1 124 ? -0.187 8.692 -4.048 1.00 95.94 124 HIS A O 1
ATOM 1024 N N . VAL A 1 125 ? -2.053 9.950 -4.117 1.00 97.38 125 VAL A N 1
ATOM 1025 C CA . VAL A 1 125 ? -2.421 9.760 -2.714 1.00 97.38 125 VAL A CA 1
ATOM 1026 C C . VAL A 1 125 ? -3.242 8.483 -2.597 1.00 97.38 125 VAL A C 1
ATOM 1028 O O . VAL A 1 125 ? -4.323 8.387 -3.168 1.00 97.38 125 VAL A O 1
ATOM 1031 N N . VAL A 1 126 ? -2.735 7.511 -1.843 1.00 97.44 126 VAL A N 1
ATOM 1032 C CA . VAL A 1 126 ? -3.410 6.225 -1.605 1.00 97.44 126 VAL A CA 1
ATOM 1033 C C . VAL A 1 126 ? -4.505 6.390 -0.555 1.00 97.44 126 VAL A C 1
ATOM 1035 O O . VAL A 1 126 ? -5.594 5.851 -0.705 1.00 97.44 126 VAL A O 1
ATOM 1038 N N . GLY A 1 127 ? -4.235 7.143 0.509 1.00 97.94 127 GLY A N 1
ATOM 1039 C CA . GLY A 1 127 ? -5.147 7.327 1.636 1.00 97.94 127 GLY A CA 1
ATOM 1040 C C . GLY A 1 127 ? -4.396 7.783 2.881 1.00 97.94 127 GLY A C 1
ATOM 1041 O O . GLY A 1 127 ? -3.329 8.388 2.769 1.00 97.94 127 GLY A O 1
ATOM 1042 N N . LYS A 1 128 ? -4.948 7.508 4.063 1.00 98.12 128 LYS A N 1
ATOM 1043 C CA . LYS A 1 128 ? -4.342 7.820 5.361 1.00 98.12 128 LYS A CA 1
ATOM 1044 C C . LYS A 1 128 ? -4.267 6.582 6.245 1.00 98.12 128 LYS A C 1
ATOM 1046 O O . LYS A 1 128 ? -5.196 5.777 6.243 1.00 98.12 128 LYS A O 1
ATOM 1051 N N . PHE A 1 129 ? -3.197 6.492 7.022 1.00 97.25 129 PHE A N 1
ATOM 1052 C CA . PHE A 1 129 ? -3.000 5.535 8.102 1.00 97.25 129 PHE A CA 1
ATOM 1053 C C . PHE A 1 129 ? -2.909 6.280 9.434 1.00 97.25 129 PHE A C 1
ATOM 1055 O O . PHE A 1 129 ? -2.102 7.190 9.580 1.00 97.25 129 PHE A O 1
ATOM 1062 N N . PHE A 1 130 ? -3.754 5.934 10.398 1.00 95.75 130 PHE A N 1
ATOM 1063 C CA . PHE A 1 130 ? -3.937 6.722 11.618 1.00 95.75 130 PHE A CA 1
ATOM 1064 C C . PHE A 1 130 ? -2.963 6.370 12.740 1.00 95.75 130 PHE A C 1
ATOM 1066 O O . PHE A 1 130 ? -2.786 7.162 13.663 1.00 95.75 130 PHE A O 1
ATOM 1073 N N . LEU A 1 131 ? -2.296 5.219 12.665 1.00 92.19 131 LEU A N 1
ATOM 1074 C CA . LEU A 1 131 ? -1.300 4.829 13.653 1.00 92.19 131 LEU A CA 1
ATOM 1075 C C . LEU A 1 131 ? 0.077 5.384 13.259 1.00 92.19 131 LEU A C 1
ATOM 1077 O O . LEU A 1 131 ? 0.849 4.756 12.542 1.00 92.19 131 LEU A O 1
ATOM 1081 N N . LEU A 1 132 ? 0.395 6.582 13.741 1.00 88.00 132 LEU A N 1
ATOM 1082 C CA . LEU A 1 132 ? 1.592 7.342 13.351 1.00 88.00 132 LEU A CA 1
ATOM 1083 C C . LEU A 1 132 ? 2.871 6.886 14.085 1.00 88.00 132 LEU A C 1
ATOM 1085 O O . LEU A 1 132 ? 3.728 7.705 14.412 1.00 88.00 132 LEU A O 1
ATOM 1089 N N . ASN A 1 133 ? 3.006 5.581 14.345 1.00 86.69 133 ASN A N 1
ATOM 1090 C CA . ASN A 1 133 ? 4.236 4.987 14.867 1.00 86.69 133 ASN A CA 1
ATOM 1091 C C . ASN A 1 133 ? 5.139 4.553 13.701 1.00 86.69 133 ASN A C 1
ATOM 1093 O O . ASN A 1 133 ? 4.772 3.702 12.892 1.00 86.69 133 ASN A O 1
ATOM 1097 N N . VAL A 1 134 ? 6.347 5.116 13.651 1.00 80.06 134 VAL A N 1
ATOM 1098 C CA . VAL A 1 134 ? 7.339 4.864 12.597 1.00 80.06 134 VAL A CA 1
ATOM 1099 C C . VAL A 1 134 ? 7.763 3.400 12.528 1.00 80.06 134 VAL A C 1
ATOM 1101 O O . VAL A 1 134 ? 8.005 2.892 11.436 1.00 80.06 134 VAL A O 1
ATOM 1104 N N . GLU A 1 135 ? 7.795 2.706 13.665 1.00 86.38 135 GLU A N 1
ATOM 1105 C CA . GLU A 1 135 ? 8.161 1.284 13.746 1.00 86.38 135 GLU A CA 1
ATOM 1106 C C . GLU A 1 135 ? 7.182 0.386 12.976 1.00 86.38 135 GLU A C 1
ATOM 1108 O O . GLU A 1 135 ? 7.536 -0.704 12.531 1.00 86.38 135 GLU A O 1
ATOM 1113 N N . VAL A 1 136 ? 5.954 0.866 12.764 1.00 87.25 136 VAL A N 1
ATOM 1114 C CA . VAL A 1 136 ? 4.892 0.137 12.064 1.00 87.25 136 VAL A CA 1
ATOM 1115 C C . VAL A 1 136 ? 4.943 0.370 10.554 1.00 87.25 136 VAL A C 1
ATOM 1117 O O . VAL A 1 136 ? 4.419 -0.434 9.784 1.00 87.25 136 VAL A O 1
ATOM 1120 N N . PHE A 1 137 ? 5.599 1.434 10.085 1.00 90.94 137 PHE A N 1
ATOM 1121 C CA . PHE A 1 137 ? 5.582 1.791 8.666 1.00 90.94 137 PHE A CA 1
ATOM 1122 C C . PHE A 1 137 ? 6.174 0.724 7.736 1.00 90.94 137 PHE A C 1
ATOM 1124 O O . PHE A 1 137 ? 5.551 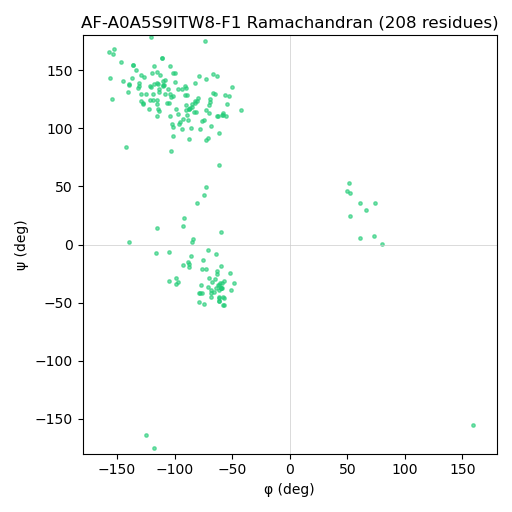0.464 6.706 1.00 90.94 137 PHE A O 1
ATOM 1131 N N . PRO A 1 138 ? 7.268 0.017 8.074 1.00 90.56 138 PRO A N 1
ATOM 1132 C CA . PRO A 1 138 ? 7.721 -1.107 7.256 1.00 90.56 138 PRO A CA 1
ATOM 1133 C C . PRO A 1 138 ? 6.671 -2.224 7.121 1.00 90.56 138 PRO A C 1
ATOM 1135 O O . PRO A 1 138 ? 6.515 -2.798 6.041 1.00 90.56 138 PRO A O 1
ATOM 1138 N N . GLN A 1 139 ? 5.911 -2.522 8.185 1.00 89.38 139 GLN A N 1
ATOM 1139 C CA . GLN A 1 139 ? 4.812 -3.500 8.138 1.00 89.38 139 GLN A CA 1
ATOM 1140 C C . GLN A 1 139 ? 3.654 -2.986 7.278 1.00 89.38 139 GLN A C 1
ATOM 1142 O O . GLN A 1 139 ? 3.130 -3.724 6.448 1.00 89.38 139 GLN A O 1
ATOM 1147 N N . LEU A 1 140 ? 3.313 -1.701 7.403 1.00 93.50 140 LEU A N 1
ATOM 1148 C CA . LEU A 1 140 ? 2.321 -1.042 6.555 1.00 93.50 140 LEU A CA 1
ATOM 1149 C C . LEU A 1 140 ? 2.690 -1.141 5.067 1.00 93.50 140 LEU A C 1
ATOM 1151 O O . LEU A 1 140 ? 1.833 -1.472 4.251 1.00 93.50 140 LEU A O 1
ATOM 1155 N N . ILE A 1 141 ? 3.946 -0.876 4.694 1.00 93.44 141 ILE A N 1
ATOM 1156 C CA . ILE A 1 141 ? 4.386 -0.981 3.296 1.00 93.44 141 ILE A CA 1
ATOM 1157 C C . ILE A 1 141 ? 4.225 -2.408 2.773 1.00 93.44 141 ILE A C 1
ATOM 1159 O O . ILE A 1 141 ? 3.665 -2.603 1.691 1.00 93.44 141 ILE A O 1
ATOM 1163 N N . LYS A 1 142 ? 4.657 -3.403 3.555 1.00 89.25 142 LYS A N 1
ATOM 1164 C CA . LYS A 1 142 ? 4.466 -4.819 3.216 1.00 89.25 142 LYS A CA 1
ATOM 1165 C C . LYS A 1 142 ? 2.988 -5.149 3.046 1.00 89.25 142 LYS A C 1
ATOM 1167 O O . LYS A 1 142 ? 2.628 -5.761 2.048 1.00 89.25 142 LYS A O 1
ATOM 1172 N N . PHE A 1 143 ? 2.129 -4.683 3.952 1.00 90.44 143 PHE A N 1
ATOM 1173 C CA . PHE A 1 143 ? 0.683 -4.844 3.834 1.00 90.44 143 PHE A CA 1
ATOM 1174 C C . PHE A 1 143 ? 0.154 -4.258 2.520 1.00 90.44 143 PHE A C 1
ATOM 1176 O O . PHE A 1 143 ? -0.524 -4.968 1.781 1.00 90.44 143 PHE A O 1
ATOM 1183 N N . LEU A 1 144 ? 0.475 -3.003 2.185 1.00 92.56 144 LEU A N 1
ATOM 1184 C CA . LEU A 1 144 ? -0.039 -2.332 0.982 1.00 92.56 144 LEU A CA 1
ATOM 1185 C C . LEU A 1 144 ? 0.379 -3.037 -0.318 1.00 92.56 144 LEU A C 1
ATOM 1187 O O . LEU A 1 144 ? -0.399 -3.063 -1.273 1.00 92.56 144 LEU A O 1
ATOM 1191 N N . LEU A 1 145 ? 1.588 -3.604 -0.353 1.00 90.56 145 LEU A N 1
ATOM 1192 C CA . LEU A 1 145 ? 2.110 -4.356 -1.497 1.00 90.56 145 LEU A CA 1
ATOM 1193 C C . LEU A 1 145 ? 1.537 -5.777 -1.556 1.00 90.56 145 LEU A C 1
ATOM 1195 O O . LEU A 1 145 ? 1.012 -6.177 -2.593 1.00 90.56 145 LEU A O 1
ATOM 1199 N N . ASN A 1 146 ? 1.564 -6.520 -0.444 1.00 85.81 146 ASN A N 1
ATOM 1200 C CA . ASN A 1 146 ? 1.038 -7.887 -0.380 1.00 85.81 146 ASN A CA 1
ATOM 1201 C C . ASN A 1 146 ? -0.470 -7.925 -0.655 1.00 85.81 146 ASN A C 1
ATOM 1203 O O . ASN A 1 146 ? -0.955 -8.882 -1.249 1.00 85.81 146 ASN A O 1
ATOM 1207 N N . SER A 1 147 ? -1.219 -6.905 -0.229 1.00 86.00 147 SER A N 1
ATOM 1208 C CA . SER A 1 147 ? -2.658 -6.787 -0.495 1.00 86.00 147 SER A CA 1
ATOM 1209 C C . SER A 1 147 ? -2.964 -6.174 -1.866 1.00 86.00 147 SER A C 1
ATOM 1211 O O . SER A 1 147 ? -4.127 -5.937 -2.186 1.00 86.00 147 SER A O 1
ATOM 1213 N N . GLU A 1 148 ? -1.954 -5.902 -2.696 1.00 88.31 148 GLU A N 1
ATOM 1214 C CA . GLU A 1 148 ? -2.102 -5.273 -4.015 1.00 88.31 148 GLU A CA 1
ATOM 1215 C C . GLU A 1 148 ? -2.911 -3.956 -3.996 1.00 88.31 148 GLU A C 1
ATOM 1217 O O . GLU A 1 148 ? -3.477 -3.546 -5.012 1.00 88.31 148 GLU A O 1
ATOM 1222 N N . ILE A 1 149 ? -2.964 -3.263 -2.853 1.00 91.12 149 ILE A N 1
ATOM 1223 C CA . ILE A 1 149 ? -3.478 -1.887 -2.768 1.00 91.12 149 ILE A CA 1
ATOM 1224 C C . ILE A 1 149 ? -2.541 -0.975 -3.553 1.00 91.12 149 ILE A C 1
ATOM 1226 O O . ILE A 1 149 ? -2.980 -0.121 -4.320 1.00 91.12 149 ILE A O 1
ATOM 1230 N N . ILE A 1 150 ? -1.238 -1.212 -3.416 1.00 93.19 150 ILE A N 1
ATOM 1231 C CA . ILE A 1 150 ? -0.214 -0.709 -4.322 1.00 93.19 150 ILE A CA 1
ATOM 1232 C C . ILE A 1 150 ? 0.168 -1.875 -5.233 1.00 93.19 150 ILE A C 1
ATOM 1234 O O . ILE A 1 150 ? 0.989 -2.722 -4.895 1.00 93.19 150 ILE A O 1
ATOM 1238 N N . SER A 1 151 ? -0.483 -1.940 -6.389 1.00 89.94 151 SER A N 1
ATOM 1239 C CA . SER A 1 151 ? -0.306 -3.006 -7.368 1.00 89.94 151 SER A CA 1
ATOM 1240 C C . SER A 1 151 ? 0.929 -2.738 -8.223 1.00 89.94 151 SER A C 1
ATOM 1242 O O . SER A 1 151 ? 0.953 -1.817 -9.045 1.00 89.94 151 SER A O 1
ATOM 1244 N N . THR A 1 152 ? 1.940 -3.591 -8.085 1.00 86.56 152 THR A N 1
ATOM 1245 C CA . THR A 1 152 ? 3.152 -3.575 -8.917 1.00 86.56 152 THR A CA 1
ATOM 1246 C C . THR A 1 152 ? 3.035 -4.498 -10.127 1.00 86.56 152 THR A C 1
ATOM 1248 O O . THR A 1 152 ? 3.731 -4.319 -11.113 1.00 86.56 152 THR A O 1
ATOM 1251 N N . TYR A 1 153 ? 2.099 -5.440 -10.145 1.00 74.25 153 TYR A N 1
ATOM 1252 C CA . TYR A 1 153 ? 1.872 -6.290 -11.304 1.00 74.25 153 TYR A CA 1
ATOM 1253 C C . TYR A 1 153 ? 0.381 -6.482 -11.519 1.00 74.25 153 TYR A C 1
ATOM 1255 O O . TYR A 1 153 ? -0.391 -6.714 -10.597 1.00 74.25 153 TYR A O 1
ATOM 1263 N N . ARG A 1 154 ? -0.033 -6.418 -12.779 1.00 58.75 154 ARG A N 1
ATOM 1264 C CA . ARG A 1 154 ? -1.351 -6.885 -13.188 1.00 58.75 154 ARG A CA 1
ATOM 1265 C C . ARG A 1 154 ? -1.130 -8.247 -13.840 1.00 58.75 154 ARG A C 1
ATOM 1267 O O . ARG A 1 154 ? -0.622 -8.292 -14.959 1.00 58.75 154 ARG A O 1
ATOM 1274 N N . TYR A 1 155 ? -1.464 -9.319 -13.119 1.00 53.97 155 TYR A N 1
ATOM 1275 C CA . TYR A 1 155 ? -1.564 -10.707 -13.609 1.00 53.97 155 TYR A CA 1
ATOM 1276 C C . TYR A 1 155 ? -0.275 -11.545 -13.777 1.00 53.97 155 TYR A C 1
A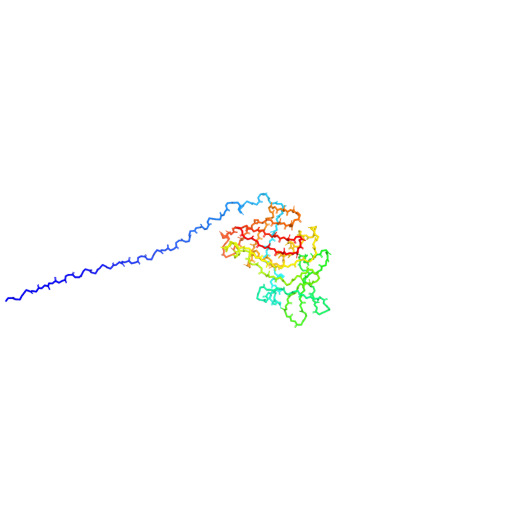TOM 1278 O O . TYR A 1 155 ? -0.393 -12.705 -14.147 1.00 53.97 155 TYR A O 1
ATOM 1286 N N . ASN A 1 156 ? 0.925 -11.025 -13.482 1.00 67.56 156 ASN A N 1
ATOM 1287 C CA . ASN A 1 156 ? 2.197 -11.743 -13.712 1.00 67.56 156 ASN A CA 1
ATOM 1288 C C . ASN A 1 156 ? 3.078 -11.864 -12.449 1.00 67.56 156 ASN A C 1
ATOM 1290 O O . ASN A 1 156 ? 2.608 -11.668 -11.333 1.00 67.56 156 ASN A O 1
ATOM 1294 N N . LYS A 1 157 ? 4.365 -12.196 -12.618 1.00 72.50 157 LYS A N 1
ATOM 1295 C CA . LYS A 1 157 ? 5.381 -12.159 -11.557 1.00 72.50 157 LYS A CA 1
ATOM 1296 C C . LYS A 1 157 ? 6.068 -10.794 -11.534 1.00 72.50 157 LYS A C 1
ATOM 1298 O O . LYS A 1 157 ? 6.454 -10.274 -12.586 1.00 72.50 157 LYS A O 1
ATOM 1303 N N . SER A 1 158 ? 6.267 -10.243 -10.344 1.00 80.62 158 SER A N 1
ATOM 1304 C CA . SER A 1 158 ? 7.170 -9.117 -10.124 1.00 80.62 158 SER A CA 1
ATOM 1305 C C . SER A 1 158 ? 8.099 -9.394 -8.962 1.00 80.62 158 SER A C 1
ATOM 1307 O O . SER A 1 158 ? 7.670 -9.859 -7.909 1.00 80.62 158 SER A O 1
ATOM 1309 N N . GLU A 1 159 ? 9.348 -9.018 -9.137 1.00 88.50 159 GLU A N 1
ATOM 1310 C CA . GLU A 1 159 ? 10.325 -8.971 -8.067 1.00 88.50 159 GLU A CA 1
ATOM 1311 C C . GLU A 1 159 ? 10.505 -7.515 -7.663 1.00 88.50 159 GLU A C 1
ATOM 1313 O O . GLU A 1 159 ? 10.754 -6.647 -8.508 1.00 88.50 159 GLU A O 1
ATOM 1318 N N . LEU A 1 160 ? 10.346 -7.249 -6.371 1.00 90.50 160 LEU A N 1
ATOM 1319 C CA . LEU A 1 160 ? 10.601 -5.949 -5.773 1.00 90.50 160 LEU A CA 1
ATOM 1320 C C . LEU A 1 160 ? 11.894 -6.009 -4.976 1.00 90.50 160 LEU A C 1
ATOM 1322 O O . LEU A 1 160 ? 12.120 -6.918 -4.180 1.00 90.50 160 LEU A O 1
ATOM 1326 N N . CYS A 1 161 ? 12.721 -5.002 -5.182 1.00 92.75 161 CYS A N 1
ATOM 1327 C CA . CYS A 1 161 ? 13.954 -4.770 -4.462 1.00 92.75 161 CYS A CA 1
ATOM 1328 C C . CYS A 1 161 ? 13.806 -3.471 -3.683 1.00 92.75 161 CYS A C 1
ATOM 1330 O O . CYS A 1 161 ? 13.734 -2.401 -4.285 1.00 92.75 161 CYS A O 1
ATOM 1332 N N . LEU A 1 162 ? 13.739 -3.566 -2.357 1.00 94.44 162 LEU A N 1
ATOM 1333 C CA . LEU A 1 162 ? 13.865 -2.409 -1.479 1.00 94.44 162 LEU A CA 1
ATOM 1334 C C . LEU A 1 162 ? 15.319 -1.942 -1.536 1.00 94.44 162 LEU A C 1
ATOM 1336 O O . LEU A 1 162 ? 16.213 -2.666 -1.097 1.00 94.44 162 LEU A O 1
ATOM 1340 N N . THR A 1 163 ? 15.554 -0.759 -2.090 1.00 94.56 163 THR A N 1
ATOM 1341 C CA . THR A 1 163 ? 16.906 -0.211 -2.284 1.00 94.56 163 THR A CA 1
ATOM 1342 C C . THR A 1 163 ? 17.287 0.784 -1.201 1.00 94.56 163 THR A C 1
ATOM 1344 O O . THR A 1 163 ? 18.460 0.928 -0.876 1.00 94.56 163 THR A O 1
ATOM 1347 N N . GLN A 1 164 ? 16.305 1.475 -0.625 1.00 94.88 164 GLN A N 1
ATOM 1348 C CA . GLN A 1 164 ? 16.549 2.481 0.398 1.00 94.88 164 GLN A CA 1
ATOM 1349 C C . GLN A 1 164 ? 15.319 2.682 1.281 1.00 94.88 164 GLN A C 1
ATOM 1351 O O . GLN A 1 164 ? 14.187 2.717 0.797 1.00 94.88 164 GLN A O 1
ATOM 1356 N N . GLU A 1 165 ? 15.564 2.913 2.568 1.00 95.56 165 GLU A N 1
ATOM 1357 C CA . GLU A 1 165 ? 14.594 3.474 3.502 1.00 95.56 165 GLU A CA 1
ATOM 1358 C C . GLU A 1 165 ? 15.121 4.804 4.037 1.00 95.56 165 GLU A C 1
ATOM 1360 O O . GLU A 1 165 ? 16.305 4.952 4.347 1.00 95.56 165 GLU A O 1
ATOM 1365 N N . LYS A 1 166 ? 14.239 5.794 4.135 1.00 96.25 166 LYS A N 1
ATOM 1366 C CA . LYS A 1 166 ? 14.555 7.115 4.668 1.00 96.25 166 LYS A CA 1
ATOM 1367 C C . LYS A 1 166 ? 13.539 7.491 5.728 1.00 96.25 166 LYS A C 1
ATOM 1369 O O . LYS A 1 166 ? 12.343 7.553 5.454 1.00 96.25 166 LYS A O 1
ATOM 1374 N N . ILE A 1 167 ? 14.034 7.792 6.922 1.00 95.75 167 ILE A N 1
ATOM 1375 C CA . ILE A 1 167 ? 13.233 8.266 8.047 1.00 95.75 167 ILE A CA 1
ATOM 1376 C C . ILE A 1 167 ? 13.680 9.690 8.364 1.00 95.75 167 ILE A C 1
ATOM 1378 O O . ILE A 1 167 ? 14.848 9.925 8.657 1.00 95.75 167 ILE A O 1
ATOM 1382 N N . THR A 1 168 ? 12.754 10.639 8.292 1.00 95.50 168 THR A N 1
ATOM 1383 C CA . THR A 1 168 ? 12.961 12.044 8.678 1.00 95.50 168 THR A CA 1
ATOM 1384 C C . THR A 1 168 ? 11.983 12.422 9.783 1.00 95.50 168 THR A C 1
ATOM 1386 O O . THR A 1 168 ? 11.147 11.611 10.172 1.00 95.50 168 THR A O 1
ATOM 1389 N N . GLU A 1 169 ? 12.031 13.647 10.297 1.00 94.12 169 GLU A N 1
ATOM 1390 C CA . GLU A 1 169 ? 11.008 14.139 11.234 1.00 94.12 169 GLU A CA 1
ATOM 1391 C C . GLU A 1 169 ? 9.610 14.220 10.598 1.00 94.12 169 GLU A C 1
ATOM 1393 O O . GLU A 1 169 ? 8.604 14.080 11.287 1.00 94.12 169 GLU A O 1
ATOM 1398 N N . GLU A 1 170 ? 9.532 14.362 9.274 1.00 95.88 170 GLU A N 1
ATOM 1399 C CA . GLU A 1 170 ? 8.276 14.580 8.553 1.00 95.88 170 GLU A CA 1
ATOM 1400 C C . GLU A 1 170 ? 7.673 13.300 7.972 1.00 95.88 170 GLU A C 1
ATOM 1402 O O . GLU A 1 170 ? 6.450 13.186 7.854 1.00 95.88 170 GLU A O 1
ATOM 1407 N N . TYR A 1 171 ? 8.504 12.335 7.570 1.00 97.00 171 TYR A N 1
ATOM 1408 C CA . TYR A 1 171 ? 8.035 11.166 6.832 1.00 97.00 171 TYR A CA 1
ATOM 1409 C C . TYR A 1 171 ? 8.921 9.932 7.002 1.00 97.00 171 TYR A C 1
ATOM 1411 O O . TYR A 1 171 ? 10.077 9.990 7.420 1.00 97.00 171 TYR A O 1
ATOM 1419 N N . TYR A 1 172 ? 8.345 8.796 6.632 1.00 97.56 172 TYR A N 1
ATOM 1420 C CA . TYR A 1 172 ? 9.062 7.591 6.237 1.00 97.56 172 TYR A CA 1
ATOM 1421 C C . TYR A 1 172 ? 8.910 7.406 4.727 1.00 97.56 172 TYR A C 1
ATOM 1423 O O . TYR A 1 172 ? 7.840 7.678 4.180 1.00 97.56 172 TYR A O 1
ATOM 1431 N N . GLN A 1 173 ? 9.961 6.965 4.043 1.00 97.75 173 GLN A N 1
ATOM 1432 C CA . GLN A 1 173 ? 9.927 6.687 2.612 1.00 97.75 173 GLN A CA 1
ATOM 1433 C C . GLN A 1 173 ? 10.731 5.432 2.278 1.00 97.75 173 GLN A C 1
ATOM 1435 O O . GLN A 1 173 ? 11.883 5.313 2.686 1.00 97.75 173 GLN A O 1
ATOM 1440 N N . ALA A 1 174 ? 10.128 4.540 1.497 1.00 97.06 174 ALA A N 1
ATOM 1441 C CA . ALA A 1 174 ? 10.755 3.336 0.966 1.00 97.06 174 ALA A CA 1
ATOM 1442 C C . ALA A 1 174 ? 10.881 3.438 -0.559 1.00 97.06 174 ALA A C 1
ATOM 1444 O O . ALA A 1 174 ? 9.922 3.830 -1.233 1.00 97.06 174 ALA A O 1
ATOM 1445 N N . TYR A 1 175 ? 12.051 3.095 -1.091 1.00 96.25 175 TYR A N 1
ATOM 1446 C CA . TYR A 1 175 ? 12.374 3.140 -2.517 1.00 96.25 175 TYR A CA 1
ATOM 1447 C C . TYR A 1 175 ? 12.512 1.733 -3.084 1.00 96.25 175 TYR A C 1
ATOM 1449 O O . TYR A 1 175 ? 13.132 0.865 -2.469 1.00 96.25 175 TYR A O 1
ATOM 1457 N N . PHE A 1 176 ? 11.946 1.527 -4.269 1.00 94.56 176 PHE A N 1
ATOM 1458 C CA . PHE A 1 176 ? 11.847 0.216 -4.886 1.00 94.56 176 PHE A CA 1
ATOM 1459 C C . PHE A 1 176 ? 12.356 0.217 -6.319 1.00 94.56 176 PHE A C 1
ATOM 1461 O O . PHE A 1 176 ? 11.875 0.986 -7.154 1.00 94.56 176 PHE A O 1
ATOM 1468 N N . ASN A 1 177 ? 13.240 -0.733 -6.616 1.00 93.12 177 ASN A N 1
ATOM 1469 C CA . ASN A 1 177 ? 13.484 -1.210 -7.972 1.00 93.12 177 ASN A CA 1
ATOM 1470 C C . ASN A 1 177 ? 12.543 -2.385 -8.246 1.00 93.12 177 ASN A C 1
ATOM 1472 O O . ASN A 1 177 ? 12.394 -3.282 -7.414 1.00 93.12 177 ASN A O 1
ATOM 1476 N N . THR A 1 178 ? 11.903 -2.394 -9.411 1.00 90.81 178 THR A N 1
ATOM 1477 C CA . THR A 1 178 ? 11.005 -3.481 -9.812 1.00 90.81 178 THR A CA 1
ATOM 1478 C C . THR A 1 178 ? 11.485 -4.140 -11.085 1.00 90.81 178 THR A C 1
ATOM 1480 O O . THR A 1 178 ? 11.794 -3.456 -12.060 1.00 90.81 178 THR A O 1
ATOM 1483 N N . ARG A 1 179 ? 11.452 -5.473 -11.092 1.00 88.31 179 ARG A N 1
ATOM 1484 C CA . ARG A 1 179 ? 11.554 -6.302 -12.288 1.00 88.31 179 ARG A CA 1
ATOM 1485 C C . ARG A 1 179 ? 10.231 -7.022 -12.488 1.00 88.31 179 ARG A C 1
ATOM 1487 O O . ARG A 1 179 ? 9.838 -7.858 -11.679 1.00 88.31 179 ARG A O 1
ATOM 1494 N N . ARG A 1 180 ? 9.539 -6.714 -13.576 1.00 83.75 180 ARG A N 1
ATOM 1495 C CA . ARG A 1 180 ? 8.304 -7.386 -13.979 1.00 83.75 180 ARG A CA 1
ATOM 1496 C C . ARG A 1 180 ? 8.602 -8.334 -15.129 1.00 83.75 180 ARG A C 1
ATOM 1498 O O . ARG A 1 180 ? 9.160 -7.910 -16.133 1.00 83.75 180 ARG A O 1
ATOM 1505 N N . VAL A 1 181 ? 8.166 -9.585 -15.017 1.00 76.19 181 VAL A N 1
ATOM 1506 C CA . VAL A 1 181 ? 8.293 -10.582 -16.090 1.00 76.19 181 VAL A CA 1
ATOM 1507 C C . VAL A 1 181 ? 6.917 -10.806 -16.706 1.00 76.19 181 VAL A C 1
ATOM 1509 O O . VAL A 1 181 ? 5.980 -11.163 -15.996 1.00 76.19 181 VAL A O 1
ATOM 1512 N N . ASN A 1 182 ? 6.756 -10.578 -18.011 1.00 67.31 182 ASN A N 1
ATOM 1513 C CA . ASN A 1 182 ? 5.496 -10.856 -18.705 1.00 67.31 182 ASN A CA 1
ATOM 1514 C C . ASN A 1 182 ? 5.484 -12.297 -19.252 1.00 67.31 182 ASN A C 1
ATOM 1516 O O . ASN A 1 182 ? 6.248 -12.623 -20.153 1.00 67.31 182 ASN A O 1
ATOM 1520 N N . ASP A 1 183 ? 4.577 -13.149 -18.758 1.00 58.28 183 ASP A N 1
ATOM 1521 C CA . ASP A 1 183 ? 4.547 -14.594 -19.070 1.00 58.28 183 ASP A CA 1
ATOM 1522 C C . ASP A 1 183 ? 4.118 -14.936 -20.519 1.00 58.28 183 ASP A C 1
ATOM 1524 O O . ASP A 1 183 ? 4.179 -16.094 -20.924 1.00 58.28 183 ASP A O 1
ATOM 1528 N N . VAL A 1 184 ? 3.729 -13.951 -21.343 1.00 56.09 184 VAL A N 1
ATOM 1529 C CA . VAL A 1 184 ? 3.352 -14.188 -22.755 1.00 56.09 184 VAL A CA 1
ATOM 1530 C C . VAL A 1 184 ? 4.572 -14.563 -23.608 1.00 56.09 184 VAL A C 1
ATOM 1532 O O . VAL A 1 184 ? 4.457 -15.339 -24.551 1.00 56.09 184 VAL A O 1
ATOM 1535 N N . THR A 1 185 ? 5.759 -14.080 -23.238 1.00 53.44 185 THR A N 1
ATOM 1536 C CA . THR A 1 185 ? 7.054 -14.549 -23.737 1.00 53.44 185 THR A CA 1
ATOM 1537 C C . THR A 1 185 ? 8.095 -14.229 -22.667 1.00 53.44 185 THR A C 1
ATOM 1539 O O . THR A 1 185 ? 8.261 -13.069 -22.303 1.00 53.44 185 THR A O 1
ATOM 1542 N N . ALA A 1 186 ? 8.857 -15.223 -22.197 1.00 54.06 186 ALA A N 1
ATOM 1543 C CA . ALA A 1 186 ? 9.901 -15.077 -21.164 1.00 54.06 186 ALA A CA 1
ATOM 1544 C C . ALA A 1 186 ? 11.053 -14.091 -21.511 1.00 54.06 186 ALA A C 1
ATOM 1546 O O . ALA A 1 186 ? 12.076 -14.065 -20.839 1.00 54.06 186 ALA A O 1
ATOM 1547 N N . LYS A 1 187 ? 10.908 -13.299 -22.581 1.00 58.12 187 LYS A N 1
ATOM 1548 C CA . LYS A 1 187 ? 11.842 -12.276 -23.060 1.00 58.12 187 LYS A CA 1
ATOM 1549 C C . LYS A 1 187 ? 11.400 -10.839 -22.757 1.00 58.12 187 LYS A C 1
ATOM 1551 O O . LYS A 1 187 ? 12.173 -9.924 -23.019 1.00 58.12 187 LYS A O 1
ATOM 1556 N N . ASN A 1 188 ? 10.192 -10.627 -22.231 1.00 68.62 188 ASN A N 1
ATOM 1557 C CA . ASN A 1 188 ? 9.667 -9.288 -21.964 1.00 68.62 188 ASN A CA 1
ATOM 1558 C C . ASN A 1 188 ? 9.750 -8.966 -20.468 1.00 68.62 188 ASN A C 1
ATOM 1560 O O . ASN A 1 188 ? 8.767 -9.098 -19.734 1.00 68.62 188 ASN A O 1
ATOM 1564 N N . GLU A 1 189 ? 10.945 -8.566 -20.035 1.00 80.31 189 GLU A N 1
ATOM 1565 C CA . GLU A 1 189 ? 11.172 -7.980 -18.715 1.00 80.31 189 GLU A CA 1
ATOM 1566 C C . GLU A 1 189 ? 10.991 -6.458 -18.788 1.00 80.31 189 GLU A C 1
ATOM 1568 O O . GLU A 1 189 ? 11.582 -5.788 -19.636 1.00 80.31 189 GLU A O 1
ATOM 1573 N N . GLU A 1 190 ? 10.178 -5.909 -17.891 1.00 84.00 190 GLU A N 1
ATOM 1574 C CA . GLU A 1 190 ? 10.019 -4.468 -17.703 1.00 84.00 190 GLU A CA 1
ATOM 1575 C C . GLU A 1 190 ? 10.638 -4.060 -16.369 1.00 84.00 190 GLU A C 1
ATOM 1577 O O . GLU A 1 190 ? 10.417 -4.708 -15.344 1.00 84.00 190 GLU A O 1
ATOM 1582 N N . TYR A 1 191 ? 11.378 -2.954 -16.386 1.00 87.75 191 TYR A N 1
ATOM 1583 C CA . TYR A 1 191 ? 12.018 -2.400 -15.200 1.00 87.75 191 TYR A CA 1
ATOM 1584 C C . TYR A 1 191 ? 11.541 -0.978 -14.952 1.00 87.75 191 TYR A C 1
ATOM 1586 O O . TYR A 1 191 ? 11.452 -0.174 -15.888 1.00 87.75 191 TYR A O 1
ATOM 1594 N N . TYR A 1 192 ? 11.255 -0.667 -13.694 1.00 89.88 192 TYR A N 1
ATOM 1595 C CA . TYR A 1 192 ? 10.872 0.672 -13.259 1.00 89.88 192 TYR A CA 1
ATOM 1596 C C . TYR A 1 192 ? 11.148 0.874 -11.773 1.00 89.88 192 TYR A C 1
ATOM 1598 O O . TYR A 1 192 ? 11.376 -0.083 -11.027 1.00 89.88 192 TYR A O 1
ATOM 1606 N N . GLN A 1 193 ? 11.103 2.137 -11.360 1.00 92.81 193 GLN A N 1
ATOM 1607 C CA . GLN A 1 193 ? 11.332 2.558 -9.991 1.00 92.81 193 GLN A CA 1
ATOM 1608 C C . GLN A 1 193 ? 10.103 3.264 -9.443 1.00 92.81 193 GLN A C 1
ATOM 1610 O O . GLN A 1 193 ? 9.356 3.929 -10.161 1.00 92.81 193 GLN A O 1
ATOM 1615 N N . PHE A 1 194 ? 9.880 3.110 -8.149 1.00 95.44 194 PHE A N 1
ATOM 1616 C CA . PHE A 1 194 ? 8.858 3.869 -7.451 1.00 95.44 194 PHE A 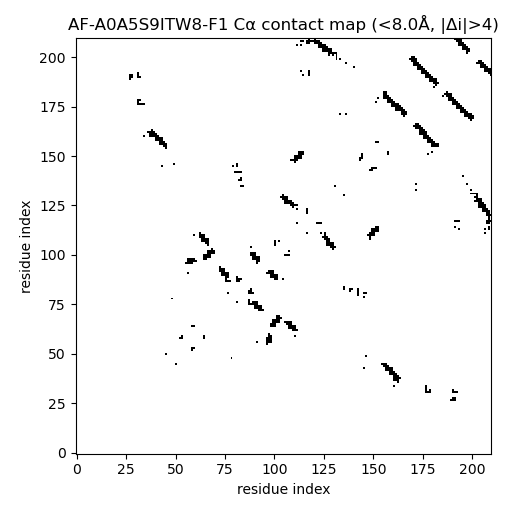CA 1
ATOM 1617 C C . PHE A 1 194 ? 9.237 4.028 -5.986 1.00 95.44 194 PHE A C 1
ATOM 1619 O O . PHE A 1 194 ? 10.151 3.377 -5.479 1.00 95.44 194 PHE A O 1
ATOM 1626 N N . SER A 1 195 ? 8.524 4.898 -5.287 1.00 97.25 195 SER A N 1
ATOM 1627 C CA . SER A 1 195 ? 8.642 5.015 -3.842 1.00 97.25 195 SER A CA 1
ATOM 1628 C C . SER A 1 195 ? 7.280 5.133 -3.184 1.00 97.25 195 SER A C 1
ATOM 1630 O O . SER A 1 195 ? 6.309 5.582 -3.799 1.00 97.25 195 SER A O 1
ATOM 1632 N N . ILE A 1 196 ? 7.223 4.715 -1.924 1.00 98.00 196 ILE A N 1
ATOM 1633 C CA . ILE A 1 196 ? 6.054 4.876 -1.067 1.00 98.00 196 ILE A CA 1
ATOM 1634 C C . ILE A 1 196 ? 6.474 5.739 0.114 1.00 98.00 196 ILE A C 1
ATOM 1636 O O . ILE A 1 196 ? 7.437 5.417 0.809 1.00 98.00 196 ILE A O 1
ATOM 1640 N N . ARG A 1 197 ? 5.758 6.839 0.334 1.00 98.06 197 ARG A N 1
ATOM 1641 C CA . ARG A 1 197 ? 5.983 7.781 1.430 1.00 98.06 197 ARG A CA 1
ATOM 1642 C C . ARG A 1 197 ? 4.790 7.784 2.377 1.00 98.06 197 ARG A C 1
ATOM 1644 O O . ARG A 1 197 ? 3.647 7.794 1.928 1.00 98.06 197 ARG A O 1
ATOM 1651 N N . VAL A 1 198 ? 5.069 7.829 3.675 1.00 98.12 198 VAL A N 1
ATOM 1652 C CA . VAL A 1 198 ? 4.078 7.976 4.746 1.00 98.12 198 VAL A CA 1
ATOM 1653 C C . VAL A 1 198 ? 4.420 9.221 5.559 1.00 98.12 198 VAL A C 1
ATOM 1655 O O . VAL A 1 198 ? 5.490 9.293 6.165 1.00 98.12 198 VAL A O 1
ATOM 1658 N N . TYR A 1 199 ? 3.529 10.211 5.556 1.00 97.25 199 TYR A N 1
ATOM 1659 C CA . TYR A 1 199 ? 3.701 11.455 6.309 1.00 97.25 199 TYR A CA 1
ATOM 1660 C C . TYR A 1 199 ? 3.340 11.256 7.782 1.00 97.25 199 TYR A C 1
ATOM 1662 O O . TYR A 1 199 ? 2.234 10.832 8.113 1.00 97.25 199 TYR A O 1
ATOM 1670 N N . LYS A 1 200 ? 4.257 11.616 8.682 1.00 95.50 200 LYS A N 1
ATOM 1671 C CA . LYS A 1 200 ? 4.097 11.462 10.137 1.00 95.50 200 LYS A CA 1
ATOM 1672 C C . LYS A 1 200 ? 3.112 12.453 10.744 1.00 95.50 200 LYS A C 1
ATOM 1674 O O . LYS A 1 200 ? 2.597 12.202 11.821 1.00 95.50 200 LYS A O 1
ATOM 1679 N N . THR A 1 201 ? 2.849 13.570 10.070 1.00 94.75 201 THR A N 1
ATOM 1680 C CA . THR A 1 201 ? 1.964 14.630 10.574 1.00 94.75 201 THR A CA 1
ATOM 1681 C C . THR A 1 201 ? 0.486 14.280 10.446 1.00 94.75 201 THR A C 1
ATOM 1683 O O . THR A 1 201 ? -0.319 14.676 11.283 1.00 94.75 201 THR A O 1
ATOM 1686 N N . ASN A 1 202 ? 0.106 13.562 9.387 1.00 95.25 202 ASN A N 1
ATOM 1687 C CA . ASN A 1 202 ? -1.299 13.328 9.046 1.00 95.25 202 ASN A CA 1
ATOM 1688 C C . ASN A 1 202 ? -1.597 11.899 8.561 1.00 95.25 202 ASN A C 1
ATOM 1690 O O . ASN A 1 202 ? -2.731 11.619 8.158 1.00 95.25 202 ASN A O 1
ATOM 1694 N N . GLY A 1 203 ? -0.589 11.023 8.547 1.00 96.62 203 GLY A N 1
ATOM 1695 C CA . GLY A 1 203 ? -0.715 9.634 8.123 1.00 96.62 203 GLY A CA 1
ATOM 1696 C C . GLY A 1 203 ? -0.877 9.430 6.625 1.00 96.62 203 GLY A C 1
ATOM 1697 O O . GLY A 1 203 ? -1.194 8.322 6.199 1.00 96.62 203 GLY A O 1
ATOM 1698 N N . GLN A 1 204 ? -0.739 10.476 5.812 1.00 98.38 204 GLN A N 1
ATOM 1699 C CA . GLN A 1 204 ? -0.987 10.393 4.380 1.00 98.38 204 GLN A CA 1
ATOM 1700 C C . GLN A 1 204 ? 0.020 9.461 3.706 1.00 98.38 204 GLN A C 1
ATOM 1702 O O . GLN A 1 204 ? 1.230 9.607 3.874 1.00 98.38 204 GLN A O 1
ATOM 1707 N N . ILE A 1 205 ? -0.502 8.524 2.919 1.00 98.44 205 ILE A N 1
ATOM 1708 C CA . ILE A 1 205 ? 0.266 7.562 2.137 1.00 98.44 205 ILE A CA 1
ATOM 1709 C C . ILE A 1 205 ? 0.289 8.038 0.690 1.00 98.44 205 ILE A C 1
ATOM 1711 O O . ILE A 1 205 ? -0.758 8.299 0.087 1.00 98.44 205 ILE A O 1
ATOM 1715 N N . VAL A 1 206 ? 1.485 8.121 0.128 1.00 98.19 206 VAL A N 1
ATOM 1716 C CA . VAL A 1 206 ? 1.732 8.640 -1.211 1.00 98.19 206 VAL A CA 1
ATOM 1717 C C . VAL A 1 206 ? 2.622 7.679 -1.984 1.00 98.19 206 VAL A C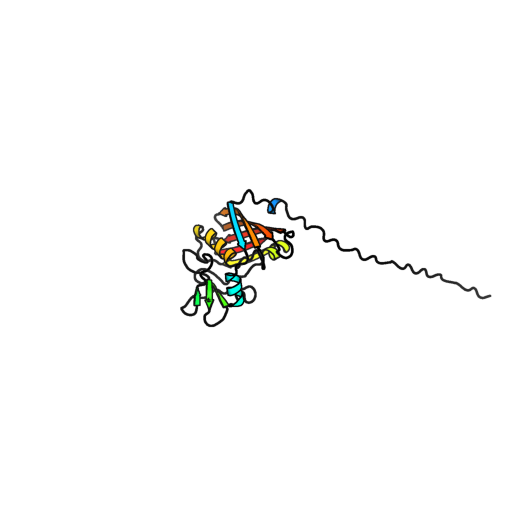 1
ATOM 1719 O O . VAL A 1 206 ? 3.618 7.192 -1.457 1.00 98.19 206 VAL A O 1
ATOM 1722 N N . VAL A 1 207 ? 2.272 7.427 -3.243 1.00 97.94 207 VAL A N 1
ATOM 1723 C CA . VAL A 1 207 ? 3.074 6.634 -4.178 1.00 97.94 207 VAL A CA 1
ATOM 1724 C C . VAL A 1 207 ? 3.565 7.536 -5.294 1.00 97.94 207 VAL A C 1
ATOM 1726 O O . VAL A 1 207 ? 2.780 8.265 -5.900 1.00 97.94 207 VAL A O 1
ATOM 1729 N N . ASN A 1 208 ? 4.858 7.464 -5.576 1.00 96.31 208 ASN A N 1
ATOM 1730 C CA . ASN A 1 208 ? 5.509 8.245 -6.617 1.00 96.31 208 ASN A CA 1
ATOM 1731 C C . ASN A 1 208 ? 6.246 7.304 -7.575 1.00 96.31 208 ASN A C 1
ATOM 1733 O O . ASN A 1 208 ? 6.989 6.434 -7.122 1.00 96.31 208 ASN A O 1
ATOM 1737 N N . GLY A 1 209 ? 6.011 7.458 -8.876 1.00 90.19 209 GLY A N 1
ATOM 1738 C CA . GLY A 1 209 ? 6.662 6.685 -9.929 1.00 90.19 209 GLY A CA 1
ATOM 1739 C C . GLY A 1 209 ? 7.704 7.548 -10.607 1.00 90.19 209 GLY A C 1
ATOM 1740 O O . GLY A 1 209 ? 7.365 8.613 -11.130 1.00 90.19 209 GLY A O 1
ATOM 1741 N N . ALA A 1 210 ? 8.944 7.072 -10.575 1.00 75.56 210 ALA A N 1
ATOM 1742 C CA . ALA A 1 210 ? 10.116 7.765 -11.094 1.00 75.56 210 ALA A CA 1
ATOM 1743 C C . ALA A 1 210 ? 10.509 7.228 -12.476 1.00 75.56 210 ALA A C 1
ATOM 1745 O O . ALA A 1 210 ? 10.446 5.991 -12.673 1.00 75.56 210 ALA A O 1
#

Sequence (210 aa):
MKAKVITLVIVLTICGCRAMYSPTPQQHPREARDFSDCIQKWDFKSNKYLERVRDKYKYVQKNVIRATTITNDYTPLTFGDFTILDEQVLFASKHNAHIFVDSKFFSTLLVVDVPRLVKEKKEHVVGKFFLLNVEVFPQLIKFLLNSEIISTYRYNKSELCLTQEKITEEYYQAYFNTRRVNDVTAKNEEYYQFSIRVYKTNGQIVVNGA

Foldseek 3Di:
DDDDDDDDDDDDDDDDDPDDPPPDPPPDDPVLPDQPQFPDKDKDFPDVVLVVLVVQAVAADPQKAAEDADDPQWDFDPPDCLDQVNHGFKIAGNVHRYIHGHPVFWHMFGQAAQVVQQVVQDKDWGGFTDPLDPVRVVVVVSNCDVNNSDPPDDNGMKMWGFNDWDDDPFKIKTKIWMWTQDPVDRPDIDIFIKMWIATSVTRIIMIGTD

Nearest PDB structures (foldseek):
  4r7k-assembly1_D  TM=3.353E-01  e=5.579E-01  Helicobacter pylori J99
  8z9d-assembly1_PP  TM=2.924E-01  e=4.986E-01  Spinacia oleracea

pLDDT: mean 80.12, std 18.28, range [36.38, 98.44]